Protein AF-0000000080961964 (afdb_homodimer)

Radius of gyration: 39.69 Å; Cα contacts (8 Å, |Δi|>4): 198; chains: 2; bounding box: 44×129×68 Å

Organism: NCBI:txid58324

Sequence (240 aa):
MAFNSPTKIPHAEGEQFVKMRNQFCLLAYSVLDEAVGRIVLHQELTELGVSVMRKVAALDAEKNFLRKELADTRSRLEKTETELEVSRAALDFAKDDILELEFGDGEDREGADMPPVEEDMAFNSPTKIPHAEGEQFVKMRNQFCLLAYSVLDEAVGRIVLHQELTELGVSVMRKVAALDAEKNFLRKELADTRSRLEKTETELEVSRAALDFAKDDILELEFGDGEDREGADMPPVEED

Secondary structure (DSSP, 8-state):
-----GGGSPP-SSHHHHHHHHHHHHHHHHHH-TTS-HHHHHHHHHHHHHHHHHHHHHHHHHHHHHHHHHHHHHHHHHHHHHHHHHHHHHHHHHHHHHHHHHHHHHHTTSSS--------/-----GGGSPP-SSHHHHHHHHHHHHHHHHHH-TTS-HHHHHHHHHHHHHHHHHHHHHHHHHHHHHHHHHHHHHHHHHHHHHHHHHHHHHHHHHHHHHHHHHHHTTTTTSS-PPP-----

Solvent-accessible surface area (backbone atoms only — not comparable to full-atom values): 13341 Å² total; per-residue (Å²): 127,85,73,65,53,50,80,66,38,54,87,42,88,53,71,70,43,42,51,51,46,49,50,47,36,53,48,37,54,47,49,68,35,85,86,51,53,45,66,57,52,26,42,54,49,36,52,48,40,30,53,48,40,52,49,53,41,52,52,51,51,50,35,52,51,42,52,51,50,36,53,53,48,51,52,51,34,54,52,48,52,50,51,32,53,53,36,49,53,53,32,54,53,40,52,53,50,46,53,52,62,67,56,61,72,61,65,73,68,70,71,70,72,74,73,82,79,79,79,131,128,85,75,65,53,51,81,66,39,54,89,41,87,55,71,70,44,43,52,51,46,49,50,47,35,53,49,37,54,46,47,68,37,84,87,51,54,47,68,58,53,27,41,53,49,35,52,47,40,30,53,49,40,53,50,52,42,50,51,51,51,51,36,52,49,42,53,50,53,34,52,52,48,51,51,50,34,54,52,46,51,50,51,32,52,53,35,49,53,52,32,54,53,41,52,53,51,44,54,51,62,67,57,60,70,63,63,72,71,67,69,75,66,78,77,81,80,78,82,126

Foldseek 3Di:
DPPPQLVPQDDDDDPVRNVLSVLSNVLVVLVPDPVRDPVNSVVSVVVSVVVVVVVVVVVVVVVVVVVVVVVVVVVVVVVVVVVVVVVVVVVVVVVVVVVCVVPVVPPVPPPPPDDPPPDD/DPPPQLVPQDDDDDPLRNVLSVLSNVLVVLVPDPVRDPVNSVVSVVVSVVSVVVVVVVVVVVVVVVVVVVVVVVVVVVVVVVVVVVVVVVVVVVVVVVVCVVPVVPPVVPPVPDPPDPDD

Structure (mmCIF, N/CA/C/O backbone):
data_AF-0000000080961964-model_v1
#
loop_
_entity.id
_entity.type
_entity.pdbx_description
1 polymer 'Uncharacterized protein'
#
loop_
_atom_site.group_PDB
_atom_site.id
_atom_site.type_symbol
_atom_site.label_atom_id
_atom_site.label_alt_id
_atom_site.label_comp_id
_atom_site.label_asym_id
_atom_site.label_entity_id
_atom_site.label_seq_id
_atom_site.pdbx_PDB_ins_code
_atom_site.Cartn_x
_atom_site.Cartn_y
_atom_site.Cartn_z
_atom_site.occupancy
_atom_site.B_iso_or_equiv
_atom_site.auth_seq_id
_atom_site.auth_comp_id
_atom_site.auth_asym_id
_atom_site.auth_atom_id
_atom_site.pdbx_PDB_model_num
ATOM 1 N N . MET A 1 1 ? -15.297 -28.656 -21.156 1 40.84 1 MET A N 1
ATOM 2 C CA . MET A 1 1 ? -15.062 -27.531 -20.25 1 40.84 1 MET A CA 1
ATOM 3 C C . MET A 1 1 ? -14.086 -26.531 -20.875 1 40.84 1 MET A C 1
ATOM 5 O O . MET A 1 1 ? -13.117 -26.922 -21.516 1 40.84 1 MET A O 1
ATOM 9 N N . ALA A 1 2 ? -14.336 -25.375 -21.172 1 47.69 2 ALA A N 1
ATOM 10 C CA . ALA A 1 2 ? -13.516 -24.453 -21.938 1 47.69 2 ALA A CA 1
ATOM 11 C C . ALA A 1 2 ? -12.125 -24.297 -21.312 1 47.69 2 ALA A C 1
ATOM 13 O O . ALA A 1 2 ? -11.992 -24.219 -20.094 1 47.69 2 ALA A O 1
ATOM 14 N N . PHE A 1 3 ? -11.078 -24.812 -21.875 1 60.94 3 PHE A N 1
ATOM 15 C CA . PHE A 1 3 ? -9.664 -24.734 -21.531 1 60.94 3 PHE A CA 1
ATOM 16 C C . PHE A 1 3 ? -9.289 -23.297 -21.141 1 60.94 3 PHE A C 1
ATOM 18 O O . PHE A 1 3 ? -9.57 -22.359 -21.875 1 60.94 3 PHE A O 1
ATOM 25 N N . ASN A 1 4 ? -9.18 -23.219 -19.812 1 68.81 4 ASN A N 1
ATOM 26 C CA . ASN A 1 4 ? -8.789 -21.875 -19.422 1 68.81 4 ASN A CA 1
ATOM 27 C C . ASN A 1 4 ? -7.441 -21.484 -20.031 1 68.81 4 ASN A C 1
ATOM 29 O O . ASN A 1 4 ? -6.43 -22.141 -19.766 1 68.81 4 ASN A O 1
ATOM 33 N N . SER A 1 5 ? -7.496 -20.688 -21.078 1 85.06 5 SER A N 1
ATOM 34 C CA . SER A 1 5 ? -6.297 -20.172 -21.734 1 85.06 5 SER A CA 1
ATOM 35 C C . SER A 1 5 ? -5.477 -19.297 -20.797 1 85.06 5 SER A C 1
ATOM 37 O O . SER A 1 5 ? -6.031 -18.484 -20.062 1 85.06 5 SER A O 1
ATOM 39 N N . PRO A 1 6 ? -4.145 -19.625 -20.734 1 89.38 6 PRO A N 1
ATOM 40 C CA . PRO A 1 6 ? -3.268 -18.781 -19.906 1 89.38 6 PRO A CA 1
ATOM 41 C C . PRO A 1 6 ? -3.402 -17.297 -20.234 1 89.38 6 PRO A C 1
ATOM 43 O O . PRO A 1 6 ? -3.027 -16.453 -19.422 1 89.38 6 PRO A O 1
ATOM 46 N N . THR A 1 7 ? -3.955 -17.031 -21.344 1 87.44 7 THR A N 1
ATOM 47 C CA . THR A 1 7 ? -4.137 -15.648 -21.734 1 87.44 7 THR A CA 1
ATOM 48 C C . THR A 1 7 ? -5.188 -14.969 -20.875 1 87.44 7 THR A C 1
ATOM 50 O O . THR A 1 7 ? -5.305 -13.742 -20.875 1 87.44 7 THR A O 1
ATOM 53 N N . LYS A 1 8 ? -5.91 -15.742 -20.125 1 90.44 8 LYS A N 1
ATOM 54 C CA . LYS A 1 8 ? -6.922 -15.203 -19.219 1 90.44 8 LYS A CA 1
ATOM 55 C C . LYS A 1 8 ? -6.273 -14.594 -17.969 1 90.44 8 LYS A C 1
ATOM 57 O O . LYS A 1 8 ? -6.93 -13.875 -17.219 1 90.44 8 LYS A O 1
ATOM 62 N N . ILE A 1 9 ? -5.035 -14.945 -17.75 1 95.25 9 ILE A N 1
ATOM 63 C CA . ILE A 1 9 ? -4.312 -14.359 -16.641 1 95.25 9 ILE A CA 1
ATOM 64 C C . ILE A 1 9 ? -4.105 -12.867 -16.875 1 95.25 9 ILE A C 1
ATOM 66 O O . ILE A 1 9 ? -3.451 -12.477 -17.844 1 95.25 9 ILE A O 1
ATOM 70 N N . PRO A 1 10 ? -4.633 -12.086 -16.062 1 94.31 10 PRO A N 1
ATOM 71 C CA . PRO A 1 10 ? -4.684 -10.648 -16.344 1 94.31 10 PRO A CA 1
ATOM 72 C C . PRO A 1 10 ? -3.309 -9.984 -16.281 1 94.31 10 PRO A C 1
ATOM 74 O O . PRO A 1 10 ? -2.422 -10.461 -15.562 1 94.31 10 PRO A O 1
ATOM 77 N N . HIS A 1 11 ? -3.242 -8.891 -16.969 1 91.88 11 HIS A N 1
ATOM 78 C CA . HIS A 1 11 ? -2.062 -8.039 -16.922 1 91.88 11 HIS A CA 1
ATOM 79 C C . HIS A 1 11 ? -2.105 -7.102 -15.727 1 91.88 11 HIS A C 1
ATOM 81 O O . HIS A 1 11 ? -3.186 -6.746 -15.25 1 91.88 11 HIS A O 1
ATOM 87 N N . ALA A 1 12 ? -0.939 -6.891 -15.234 1 88.75 12 ALA A N 1
ATOM 88 C CA . ALA A 1 12 ? -0.744 -5.863 -14.219 1 88.75 12 ALA A CA 1
ATOM 89 C C . ALA A 1 12 ? 0.429 -4.953 -14.57 1 88.75 12 ALA A C 1
ATOM 91 O O . ALA A 1 12 ? 1.382 -5.383 -15.227 1 88.75 12 ALA A O 1
ATOM 92 N N . GLU A 1 13 ? 0.245 -3.713 -14.156 1 87.94 13 GLU A N 1
ATOM 93 C CA . GLU A 1 13 ? 1.281 -2.734 -14.469 1 87.94 13 GLU A CA 1
ATOM 94 C C . GLU A 1 13 ? 2.518 -2.941 -13.602 1 87.94 13 GLU A C 1
ATOM 96 O O . GLU A 1 13 ? 2.406 -3.311 -12.43 1 87.94 13 GLU A O 1
ATOM 101 N N . GLY A 1 14 ? 3.713 -2.738 -14.227 1 90.31 14 GLY A N 1
ATOM 102 C CA . GLY A 1 14 ? 4.984 -2.896 -13.539 1 90.31 14 GLY A CA 1
ATOM 103 C C . GLY A 1 14 ? 5.785 -4.086 -14.031 1 90.31 14 GLY A C 1
ATOM 104 O O . GLY A 1 14 ? 5.238 -5.176 -14.219 1 90.31 14 GLY A O 1
ATOM 105 N N . GLU A 1 15 ? 6.965 -3.848 -14.188 1 91.31 15 GLU A N 1
ATOM 106 C CA . GLU A 1 15 ? 7.859 -4.852 -14.766 1 91.31 15 GLU A CA 1
ATOM 107 C C . GLU A 1 15 ? 7.828 -6.145 -13.953 1 91.31 15 GLU A C 1
ATOM 109 O O . GLU A 1 15 ? 7.809 -7.238 -14.516 1 91.31 15 GLU A O 1
ATOM 114 N N . GLN A 1 16 ? 7.801 -5.941 -12.703 1 90.38 16 GLN A N 1
ATOM 115 C CA . GLN A 1 16 ? 7.848 -7.113 -11.836 1 90.38 16 GLN A CA 1
ATOM 116 C C . GLN A 1 16 ? 6.574 -7.949 -11.969 1 90.38 16 GLN A C 1
ATOM 118 O O . GLN A 1 16 ? 6.621 -9.18 -11.898 1 90.38 16 GLN A O 1
ATOM 123 N N . PHE A 1 17 ? 5.512 -7.375 -12.188 1 95.19 17 PHE A N 1
ATOM 124 C CA . PHE A 1 17 ? 4.254 -8.102 -12.305 1 95.19 17 PHE A CA 1
ATOM 125 C C . PHE A 1 17 ? 4.113 -8.734 -13.68 1 95.19 17 PHE A C 1
ATOM 127 O O . PHE A 1 17 ? 3.557 -9.828 -13.812 1 95.19 17 PHE A O 1
ATOM 134 N N . VAL A 1 18 ? 4.676 -8 -14.633 1 95.94 18 VAL A N 1
ATOM 135 C CA . VAL A 1 18 ? 4.703 -8.57 -15.977 1 95.94 18 VAL A CA 1
ATOM 136 C C . VAL A 1 18 ? 5.52 -9.859 -15.977 1 95.94 18 VAL A C 1
ATOM 138 O O . VAL A 1 18 ? 5.098 -10.867 -16.547 1 95.94 18 VAL A O 1
ATOM 141 N N . LYS A 1 19 ? 6.621 -9.828 -15.312 1 96.38 19 LYS A N 1
ATOM 142 C CA . LYS A 1 19 ? 7.465 -11.016 -15.203 1 96.38 19 LYS A CA 1
ATOM 143 C C . LYS A 1 19 ? 6.73 -12.156 -14.516 1 96.38 19 LYS A C 1
ATOM 145 O O . LYS A 1 19 ? 6.805 -13.312 -14.953 1 96.38 19 LYS A O 1
ATOM 150 N N . MET A 1 20 ? 6.055 -11.867 -13.484 1 96.81 20 MET A N 1
ATOM 151 C CA . MET A 1 20 ? 5.285 -12.852 -12.742 1 96.81 20 MET A CA 1
ATOM 152 C C . MET A 1 20 ? 4.199 -13.477 -13.617 1 96.81 20 MET A C 1
ATOM 154 O O . MET A 1 20 ? 4.059 -14.703 -13.656 1 96.81 20 MET A O 1
ATOM 158 N N . ARG A 1 21 ? 3.479 -12.633 -14.273 1 97.44 21 ARG A N 1
ATOM 159 C CA . ARG A 1 21 ? 2.445 -13.125 -15.18 1 97.44 21 ARG A CA 1
ATOM 160 C C . ARG A 1 21 ? 3.039 -14.055 -16.234 1 97.44 21 ARG A C 1
ATOM 162 O O . ARG A 1 21 ? 2.492 -15.117 -16.516 1 97.44 21 ARG A O 1
ATOM 169 N N . ASN A 1 22 ? 4.133 -13.602 -16.828 1 97.06 22 ASN A N 1
ATOM 170 C CA . ASN A 1 22 ? 4.785 -14.391 -17.859 1 97.06 22 ASN A CA 1
ATOM 171 C C . ASN A 1 22 ? 5.215 -15.758 -17.328 1 97.06 22 ASN A C 1
ATOM 173 O O . ASN A 1 22 ? 5.102 -16.766 -18.031 1 97.06 22 ASN A O 1
ATOM 177 N N . GLN A 1 23 ? 5.66 -15.812 -16.156 1 97.38 23 GLN A N 1
ATOM 178 C CA . GLN A 1 23 ? 6.051 -17.078 -15.547 1 97.38 23 GLN A CA 1
ATOM 179 C C . GLN A 1 23 ? 4.852 -18.016 -15.383 1 97.38 23 GLN A C 1
ATOM 181 O O . GLN A 1 23 ? 4.945 -19.203 -15.664 1 97.38 23 GLN A O 1
ATOM 186 N N . PHE A 1 24 ? 3.697 -17.484 -14.953 1 98 24 PHE A N 1
ATOM 187 C CA . PHE A 1 24 ? 2.473 -18.266 -14.867 1 98 24 PHE A CA 1
ATOM 188 C C . PHE A 1 24 ? 2.096 -18.828 -16.234 1 98 24 PHE A C 1
ATOM 190 O O . PHE A 1 24 ? 1.77 -20.016 -16.359 1 98 24 PHE A O 1
ATOM 197 N N . CYS A 1 25 ? 2.172 -18.016 -17.25 1 97.19 25 CYS A N 1
ATOM 198 C CA . CYS A 1 25 ? 1.786 -18.422 -18.594 1 97.19 25 CYS A CA 1
ATOM 199 C C . CYS A 1 25 ? 2.715 -19.516 -19.109 1 97.19 25 CYS A C 1
ATOM 201 O O . CYS A 1 25 ? 2.256 -20.547 -19.609 1 97.19 25 CYS A O 1
ATOM 203 N N . LEU A 1 26 ? 3.998 -19.312 -18.953 1 97.06 26 LEU A N 1
ATOM 204 C CA . LEU A 1 26 ? 4.988 -20.281 -19.422 1 97.06 26 LEU A CA 1
ATOM 205 C C . LEU A 1 26 ? 4.805 -21.625 -18.719 1 97.06 26 LEU A C 1
ATOM 207 O O . LEU A 1 26 ? 4.848 -22.672 -19.359 1 97.06 26 LEU A O 1
ATOM 211 N N . LEU A 1 27 ? 4.59 -21.516 -17.469 1 97.81 27 LEU A N 1
ATOM 212 C CA . LEU A 1 27 ? 4.391 -22.734 -16.688 1 97.81 27 LEU A CA 1
ATOM 213 C C . LEU A 1 27 ? 3.111 -23.453 -17.125 1 97.81 27 LEU A C 1
ATOM 215 O O . LEU A 1 27 ? 3.088 -24.672 -17.234 1 97.81 27 LEU A O 1
ATOM 219 N N . ALA A 1 28 ? 2.041 -22.734 -17.328 1 96.62 28 ALA A N 1
ATOM 220 C CA . ALA A 1 28 ? 0.774 -23.297 -17.781 1 96.62 28 ALA A CA 1
ATOM 221 C C . ALA A 1 28 ? 0.946 -24.047 -19.109 1 96.62 28 ALA A C 1
ATOM 223 O O . ALA A 1 28 ? 0.394 -25.125 -19.281 1 96.62 28 ALA A O 1
ATOM 224 N N . TYR A 1 29 ? 1.736 -23.516 -19.938 1 95.69 29 TYR A N 1
ATOM 225 C CA . TYR A 1 29 ? 1.999 -24.188 -21.203 1 95.69 29 TYR A CA 1
ATOM 226 C C . TYR A 1 29 ? 2.867 -25.422 -21 1 95.69 29 TYR A C 1
ATOM 228 O O . TYR A 1 29 ? 2.609 -26.469 -21.594 1 95.69 29 TYR A O 1
ATOM 236 N N . SER A 1 30 ? 3.846 -25.312 -20.188 1 96.75 30 SER A N 1
ATOM 237 C CA . SER A 1 30 ? 4.766 -26.406 -19.922 1 96.75 30 SER A CA 1
ATOM 238 C C . SER A 1 30 ? 4.035 -27.609 -19.312 1 96.75 30 SER A C 1
ATOM 240 O O . SER A 1 30 ? 4.414 -28.75 -19.547 1 96.75 30 SER A O 1
ATOM 242 N N . VAL A 1 31 ? 2.992 -27.328 -18.562 1 97 31 VAL A N 1
ATOM 243 C CA . VAL A 1 31 ? 2.225 -28.375 -17.891 1 97 31 VAL A CA 1
ATOM 244 C C . VAL A 1 31 ? 1.573 -29.281 -18.922 1 97 31 VAL A C 1
ATOM 246 O O . VAL A 1 31 ? 1.433 -30.484 -18.703 1 97 31 VAL A O 1
ATOM 249 N N . LEU A 1 32 ? 1.238 -28.797 -20.094 1 95.25 32 LEU A N 1
ATOM 250 C CA . LEU A 1 32 ? 0.539 -29.562 -21.125 1 95.25 32 LEU A CA 1
ATOM 251 C C . LEU A 1 32 ? 1.525 -30.328 -21.984 1 95.25 32 LEU A C 1
ATOM 253 O O . LEU A 1 32 ? 1.124 -31.188 -22.781 1 95.25 32 LEU A O 1
ATOM 257 N N . ASP A 1 33 ? 2.799 -29.984 -21.891 1 95.19 33 ASP A N 1
ATOM 258 C CA . ASP A 1 33 ? 3.84 -30.625 -22.688 1 95.19 33 ASP A CA 1
ATOM 259 C C . ASP A 1 33 ? 4.32 -31.906 -22.016 1 95.19 33 ASP A C 1
ATOM 261 O O . ASP A 1 33 ? 5.016 -31.859 -20.984 1 95.19 33 ASP A O 1
ATOM 265 N N . GLU A 1 34 ? 4.086 -33.031 -22.609 1 93.88 34 GLU A N 1
ATOM 266 C CA . GLU A 1 34 ? 4.434 -34.312 -22.047 1 93.88 34 GLU A CA 1
ATOM 267 C C . GLU A 1 34 ? 5.949 -34.531 -22 1 93.88 34 GLU A C 1
ATOM 269 O O . GLU A 1 34 ? 6.445 -35.375 -21.25 1 93.88 34 GLU A O 1
ATOM 274 N N . ALA A 1 35 ? 6.641 -33.75 -22.719 1 96.5 35 ALA A N 1
ATOM 275 C CA . ALA A 1 35 ? 8.094 -33.844 -22.734 1 96.5 35 ALA A CA 1
ATOM 276 C C . ALA A 1 35 ? 8.703 -33.219 -21.484 1 96.5 35 ALA A C 1
ATOM 278 O O . ALA A 1 35 ? 9.867 -33.469 -21.156 1 96.5 35 ALA A O 1
ATOM 279 N N . VAL A 1 36 ? 7.938 -32.406 -20.828 1 96.94 36 VAL A N 1
ATOM 280 C CA . VAL A 1 36 ? 8.43 -31.766 -19.625 1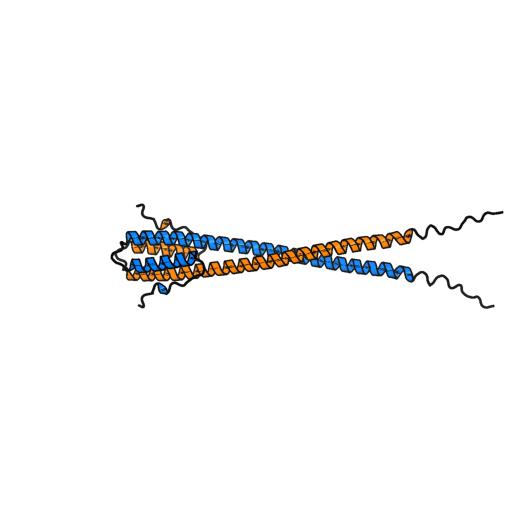 96.94 36 VAL A CA 1
ATOM 281 C C . VAL A 1 36 ? 8.125 -32.656 -18.406 1 96.94 36 VAL A C 1
ATOM 283 O O . VAL A 1 36 ? 6.965 -32.906 -18.109 1 96.94 36 VAL A O 1
ATOM 286 N N . GLY A 1 37 ? 9.148 -33.031 -17.734 1 96.12 37 GLY A N 1
ATOM 287 C CA . GLY A 1 37 ? 9 -33.875 -16.578 1 96.12 37 GLY A CA 1
ATOM 288 C C . GLY A 1 37 ? 8.273 -33.219 -15.422 1 96.12 37 GLY A C 1
ATOM 289 O O . GLY A 1 37 ? 8.414 -32.031 -15.203 1 96.12 37 GLY A O 1
ATOM 290 N N . ARG A 1 38 ? 7.566 -34 -14.711 1 95.69 38 ARG A N 1
ATOM 291 C CA . ARG A 1 38 ? 6.77 -33.5 -13.594 1 95.69 38 ARG A CA 1
ATOM 292 C C . ARG A 1 38 ? 7.656 -32.938 -12.5 1 95.69 38 ARG A C 1
ATOM 294 O O . ARG A 1 38 ? 7.273 -31.984 -11.82 1 95.69 38 ARG A O 1
ATOM 301 N N . ILE A 1 39 ? 8.828 -33.406 -12.367 1 95.38 39 ILE A N 1
ATOM 302 C CA . ILE A 1 39 ? 9.758 -32.906 -11.359 1 95.38 39 ILE A CA 1
ATOM 303 C C . ILE A 1 39 ? 10.188 -31.484 -11.703 1 95.38 39 ILE A C 1
ATOM 305 O O . ILE A 1 39 ? 10.328 -30.641 -10.812 1 95.38 39 ILE A O 1
ATOM 309 N N . VAL A 1 40 ? 10.391 -31.234 -12.945 1 95.94 40 VAL A N 1
ATOM 310 C CA . VAL A 1 40 ? 10.773 -29.906 -13.406 1 95.94 40 VAL A CA 1
ATOM 311 C C . VAL A 1 40 ? 9.625 -28.922 -13.164 1 95.94 40 VAL A C 1
ATOM 313 O O . VAL A 1 40 ? 9.844 -27.812 -12.664 1 95.94 40 VAL A O 1
ATOM 316 N N . LEU A 1 41 ? 8.406 -29.375 -13.469 1 97 41 LEU A N 1
ATOM 317 C CA . LEU A 1 41 ? 7.23 -28.547 -13.242 1 97 41 LEU A CA 1
ATOM 318 C C . LEU A 1 41 ? 7.074 -28.203 -11.766 1 97 41 LEU A C 1
ATOM 320 O O . LEU A 1 41 ? 6.762 -27.062 -11.414 1 97 41 LEU A O 1
ATOM 324 N N . HIS A 1 42 ? 7.289 -29.219 -10.984 1 97 42 HIS A N 1
ATOM 325 C CA . HIS A 1 42 ? 7.211 -29.031 -9.539 1 97 42 HIS A CA 1
ATOM 326 C C . HIS A 1 42 ? 8.195 -27.969 -9.062 1 97 42 HIS A C 1
ATOM 328 O O . HIS A 1 42 ? 7.836 -27.078 -8.289 1 97 42 HIS A O 1
ATOM 334 N N . GLN A 1 43 ? 9.375 -28.031 -9.5 1 96.31 43 GLN A N 1
ATOM 335 C CA . GLN A 1 43 ? 10.406 -27.078 -9.086 1 96.31 43 GLN A CA 1
ATOM 336 C C . GLN A 1 43 ? 10.07 -25.656 -9.531 1 96.31 43 GLN A C 1
ATOM 338 O O . GLN A 1 43 ? 10.156 -24.719 -8.742 1 96.31 43 GLN A O 1
ATOM 343 N N . GLU A 1 44 ? 9.648 -25.516 -10.75 1 96.62 44 GLU A N 1
ATOM 344 C CA . GLU A 1 44 ? 9.312 -24.203 -11.289 1 96.62 44 GLU A CA 1
ATOM 345 C C . GLU A 1 44 ? 8.117 -23.594 -10.555 1 96.62 44 GLU A C 1
ATOM 347 O O . GLU A 1 44 ? 8.102 -22.406 -10.258 1 96.62 44 GLU A O 1
ATOM 352 N N . LEU A 1 45 ? 7.156 -24.422 -10.305 1 97.75 45 LEU A N 1
ATOM 353 C CA . LEU A 1 45 ? 5.969 -23.969 -9.594 1 97.75 45 LEU A CA 1
ATOM 354 C C . LEU A 1 45 ? 6.324 -23.516 -8.18 1 97.75 45 LEU A C 1
ATOM 356 O O . LEU A 1 45 ? 5.836 -22.484 -7.707 1 97.75 45 LEU A O 1
ATOM 360 N N . THR A 1 46 ? 7.109 -24.328 -7.516 1 97.38 46 THR A N 1
ATOM 361 C CA . THR A 1 46 ? 7.516 -24 -6.156 1 97.38 46 THR A CA 1
ATOM 362 C C . THR A 1 46 ? 8.32 -22.703 -6.133 1 97.38 46 THR A C 1
ATOM 364 O O . THR A 1 46 ? 8.102 -21.844 -5.273 1 97.38 46 THR A O 1
ATOM 367 N N . GLU A 1 47 ? 9.203 -22.484 -7.07 1 96.56 47 GLU A N 1
ATOM 368 C CA . GLU A 1 47 ? 9.977 -21.25 -7.164 1 96.56 47 GLU A CA 1
ATOM 369 C C . GLU A 1 47 ? 9.07 -20.047 -7.426 1 96.56 47 GLU A C 1
ATOM 371 O O . GLU A 1 47 ? 9.258 -18.984 -6.844 1 96.56 47 GLU A O 1
ATOM 376 N N . LEU A 1 48 ? 8.133 -20.25 -8.289 1 97.44 48 LEU A N 1
ATOM 377 C CA . LEU A 1 48 ? 7.16 -19.188 -8.562 1 97.44 48 LEU A CA 1
ATOM 378 C C . LEU A 1 48 ? 6.359 -18.844 -7.312 1 97.44 48 LEU A C 1
ATOM 380 O O . LEU A 1 48 ? 6.156 -17.672 -7.004 1 97.44 48 LEU A O 1
ATOM 384 N N . GLY A 1 49 ? 5.902 -19.906 -6.637 1 97.62 49 GLY A N 1
ATOM 385 C CA . GLY A 1 49 ? 5.184 -19.688 -5.391 1 97.62 49 GLY A CA 1
ATOM 386 C C . GLY A 1 49 ? 5.977 -18.875 -4.379 1 97.62 49 GLY A C 1
ATOM 387 O O . GLY A 1 49 ? 5.438 -17.969 -3.748 1 97.62 49 GLY A O 1
ATOM 388 N N . VAL A 1 50 ? 7.254 -19.219 -4.242 1 97 50 VAL A N 1
ATOM 389 C CA . VAL A 1 50 ? 8.125 -18.484 -3.32 1 97 50 VAL A CA 1
ATOM 390 C C . VAL A 1 50 ? 8.211 -17.031 -3.736 1 97 50 VAL A C 1
ATOM 392 O O . VAL A 1 50 ? 8.039 -16.125 -2.908 1 97 50 VAL A O 1
ATOM 395 N N . SER A 1 51 ? 8.445 -16.781 -4.977 1 96.25 51 SER A N 1
ATOM 396 C CA . SER A 1 51 ? 8.586 -15.43 -5.496 1 96.25 51 SER A CA 1
ATOM 397 C C . SER A 1 51 ? 7.301 -14.625 -5.301 1 96.25 51 SER A C 1
ATOM 399 O O . SER A 1 51 ? 7.34 -13.477 -4.855 1 96.25 51 SER A O 1
ATOM 401 N N . VAL A 1 52 ? 6.215 -15.227 -5.602 1 97.56 52 VAL A N 1
ATOM 402 C CA . VAL A 1 52 ? 4.922 -14.562 -5.504 1 97.56 52 VAL A CA 1
ATOM 403 C C . VAL A 1 52 ? 4.633 -14.203 -4.051 1 97.56 52 VAL A C 1
ATOM 405 O O . VAL A 1 52 ? 4.285 -13.055 -3.744 1 97.56 52 VAL A O 1
ATOM 408 N N . MET A 1 53 ? 4.789 -15.141 -3.182 1 97.44 53 MET A N 1
ATOM 409 C CA . MET A 1 53 ? 4.445 -14.914 -1.781 1 97.44 53 MET A CA 1
ATOM 410 C C . MET A 1 53 ? 5.34 -13.852 -1.167 1 97.44 53 MET A C 1
ATOM 412 O O . MET A 1 53 ? 4.883 -13.039 -0.356 1 97.44 53 MET A O 1
ATOM 416 N N . ARG A 1 54 ? 6.57 -13.82 -1.523 1 96.06 54 ARG A N 1
ATOM 417 C CA . ARG A 1 54 ? 7.469 -12.773 -1.042 1 96.06 54 ARG A CA 1
ATOM 418 C C . ARG A 1 54 ? 7.023 -11.398 -1.535 1 96.06 54 ARG A C 1
ATOM 420 O O . ARG A 1 54 ? 7.035 -10.43 -0.776 1 96.06 54 ARG A O 1
ATOM 427 N N . LYS A 1 55 ? 6.645 -11.359 -2.73 1 95.88 55 LYS A N 1
ATOM 428 C CA . LYS A 1 55 ? 6.219 -10.086 -3.311 1 95.88 55 LYS A CA 1
ATOM 429 C C . LYS A 1 55 ? 4.93 -9.594 -2.662 1 95.88 55 LYS A C 1
ATOM 431 O O . LYS A 1 55 ? 4.805 -8.406 -2.342 1 95.88 55 LYS A O 1
ATOM 436 N N . VAL A 1 56 ? 4.027 -10.484 -2.514 1 95.69 56 VAL A N 1
ATOM 437 C CA . VAL A 1 56 ? 2.748 -10.117 -1.91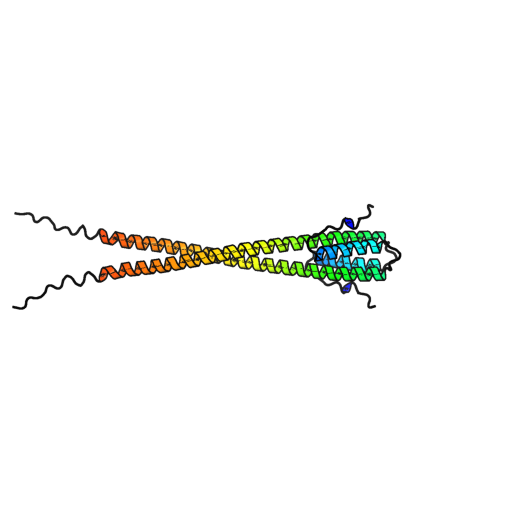6 1 95.69 56 VAL A CA 1
ATOM 438 C C . VAL A 1 56 ? 2.963 -9.648 -0.478 1 95.69 56 VAL A C 1
ATOM 440 O O . VAL A 1 56 ? 2.367 -8.664 -0.042 1 95.69 56 VAL A O 1
ATOM 443 N N . ALA A 1 57 ? 3.775 -10.32 0.203 1 95.44 57 ALA A N 1
ATOM 444 C CA . ALA A 1 57 ? 4.094 -9.922 1.571 1 95.44 57 ALA A CA 1
ATOM 445 C C . ALA A 1 57 ? 4.715 -8.531 1.605 1 95.44 57 ALA A C 1
ATOM 447 O O . ALA A 1 57 ? 4.375 -7.711 2.465 1 95.44 57 ALA A O 1
ATOM 448 N N . ALA A 1 58 ? 5.605 -8.297 0.721 1 95.56 58 ALA A N 1
ATOM 449 C CA . ALA A 1 58 ? 6.266 -6.996 0.648 1 95.56 58 ALA A CA 1
ATOM 450 C C . ALA A 1 58 ? 5.262 -5.891 0.331 1 95.56 58 ALA A C 1
ATOM 452 O O . ALA A 1 58 ? 5.285 -4.824 0.953 1 95.56 58 ALA A O 1
ATOM 453 N N . LEU A 1 59 ? 4.426 -6.125 -0.604 1 95.56 59 LEU A N 1
ATOM 454 C CA . LEU A 1 59 ? 3.408 -5.148 -0.974 1 95.56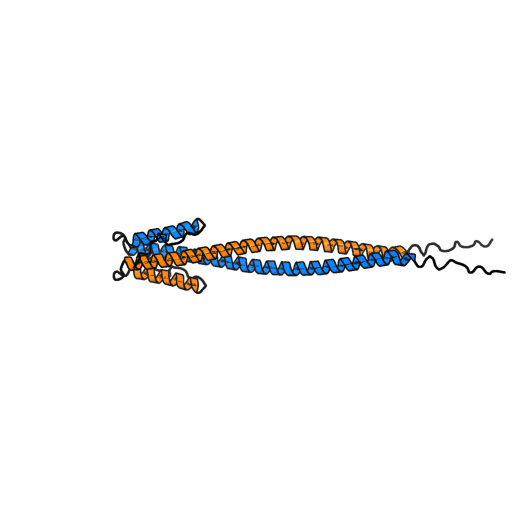 59 LEU A CA 1
ATOM 455 C C . LEU A 1 59 ? 2.48 -4.859 0.203 1 95.56 59 LEU A C 1
ATOM 457 O O . LEU A 1 59 ? 2.145 -3.701 0.463 1 95.56 59 LEU A O 1
ATOM 461 N N . ASP A 1 60 ? 2.104 -5.879 0.848 1 95.69 60 ASP A N 1
ATOM 462 C CA . ASP A 1 60 ? 1.207 -5.723 1.988 1 95.69 60 ASP A CA 1
ATOM 463 C C . ASP A 1 60 ? 1.879 -4.941 3.113 1 95.69 60 ASP A C 1
ATOM 465 O O . ASP A 1 60 ? 1.253 -4.086 3.744 1 95.69 60 ASP A O 1
ATOM 469 N N . ALA A 1 61 ? 3.098 -5.223 3.404 1 96.25 61 ALA A N 1
ATOM 470 C CA . ALA A 1 61 ? 3.859 -4.5 4.422 1 96.25 61 ALA A CA 1
ATOM 471 C C . ALA A 1 61 ? 3.961 -3.018 4.074 1 96.25 61 ALA A C 1
ATOM 473 O O . ALA A 1 61 ? 3.781 -2.158 4.941 1 96.25 61 ALA A O 1
ATOM 474 N N . GLU A 1 62 ? 4.25 -2.736 2.857 1 97.38 62 GLU A N 1
ATOM 475 C CA . GLU A 1 62 ? 4.34 -1.348 2.416 1 97.38 62 GLU A CA 1
ATOM 476 C C . GLU A 1 62 ? 3 -0.634 2.564 1 97.38 62 GLU A C 1
ATOM 478 O O . GLU A 1 62 ? 2.947 0.508 3.025 1 97.38 62 GLU A O 1
ATOM 483 N N . LYS A 1 63 ? 2.037 -1.3 2.119 1 97.44 63 LYS A N 1
ATOM 484 C CA . LYS A 1 63 ? 0.688 -0.758 2.26 1 97.44 63 LYS A CA 1
ATOM 485 C C . LYS A 1 63 ? 0.378 -0.427 3.717 1 97.44 63 LYS A C 1
ATOM 487 O O . LYS A 1 63 ? -0.117 0.661 4.02 1 97.44 63 LYS A O 1
ATOM 492 N N . ASN A 1 64 ? 0.684 -1.312 4.562 1 96.94 64 ASN A N 1
ATOM 493 C CA . ASN A 1 64 ? 0.424 -1.104 5.984 1 96.94 64 ASN A CA 1
ATOM 494 C C . ASN A 1 64 ? 1.267 0.038 6.547 1 96.94 64 ASN A C 1
ATOM 496 O O . ASN A 1 64 ? 0.784 0.831 7.355 1 96.94 64 ASN A O 1
ATOM 500 N N . PHE A 1 65 ? 2.412 0.137 6.148 1 98.56 65 PHE A N 1
ATOM 501 C CA . PHE A 1 65 ? 3.277 1.241 6.547 1 98.56 65 PHE A CA 1
ATOM 502 C C . PHE A 1 65 ? 2.684 2.576 6.113 1 98.56 65 PHE A C 1
ATOM 504 O O . PHE A 1 65 ? 2.6 3.514 6.914 1 98.56 65 PHE A O 1
ATOM 511 N N . LEU A 1 66 ? 2.281 2.656 4.895 1 98.75 66 LEU A N 1
ATOM 512 C CA . LEU A 1 66 ? 1.704 3.881 4.348 1 98.75 66 LEU A CA 1
ATOM 513 C C . LEU A 1 66 ? 0.42 4.25 5.082 1 98.75 66 LEU A C 1
ATOM 515 O O . LEU A 1 66 ? 0.161 5.43 5.332 1 98.75 66 LEU A O 1
ATOM 519 N N . ARG A 1 67 ? -0.348 3.266 5.359 1 98.56 67 ARG A N 1
ATOM 520 C CA . ARG A 1 67 ? -1.578 3.498 6.109 1 98.56 67 ARG A CA 1
ATOM 521 C C . ARG A 1 67 ? -1.28 4.129 7.465 1 98.56 67 ARG A C 1
ATOM 523 O O . ARG A 1 67 ? -1.96 5.07 7.883 1 98.56 67 ARG A O 1
ATOM 530 N N . LYS A 1 68 ? -0.326 3.641 8.094 1 98.75 68 LYS A N 1
ATOM 531 C CA . LYS A 1 68 ? 0.063 4.172 9.398 1 98.75 68 LYS A CA 1
ATOM 532 C C . LYS A 1 68 ? 0.603 5.594 9.266 1 98.75 68 LYS A C 1
ATOM 534 O O . LYS A 1 68 ? 0.229 6.477 10.047 1 98.75 68 LYS A O 1
ATOM 539 N N . GLU A 1 69 ? 1.454 5.789 8.352 1 98.81 69 GLU A N 1
ATOM 540 C CA . GLU A 1 69 ? 2.012 7.117 8.117 1 98.81 69 GLU A CA 1
ATOM 541 C C . GLU A 1 69 ? 0.915 8.133 7.797 1 98.81 69 GLU A C 1
ATOM 543 O O . GLU A 1 69 ? 0.95 9.266 8.281 1 98.81 69 GLU A O 1
ATOM 548 N N . LEU A 1 70 ? 0.033 7.715 7.02 1 98.81 70 LEU A N 1
ATOM 549 C CA . LEU A 1 70 ? -1.076 8.594 6.656 1 98.81 70 LEU A CA 1
ATOM 550 C C . LEU A 1 70 ? -1.899 8.961 7.883 1 98.81 70 LEU A C 1
ATOM 552 O O . LEU A 1 70 ? -2.256 10.133 8.07 1 98.81 70 LEU A O 1
ATOM 556 N N . ALA A 1 71 ? -2.189 8.039 8.672 1 98.81 71 ALA A N 1
ATOM 557 C CA . ALA A 1 71 ? -2.949 8.281 9.891 1 98.81 71 ALA A CA 1
ATOM 558 C C . ALA A 1 71 ? -2.217 9.258 10.805 1 98.81 71 ALA A C 1
ATOM 560 O O . ALA A 1 71 ? -2.822 10.188 11.344 1 98.81 71 ALA A O 1
ATOM 561 N N . ASP A 1 72 ? -0.957 9.109 10.984 1 98.81 72 ASP A N 1
ATOM 562 C CA . ASP A 1 72 ? -0.135 9.977 11.82 1 98.81 72 ASP A CA 1
ATOM 563 C C . ASP A 1 72 ? -0.107 11.398 11.266 1 98.81 72 ASP A C 1
ATOM 565 O O . ASP A 1 72 ? -0.22 12.367 12.023 1 98.81 72 ASP A O 1
ATOM 569 N N . THR A 1 73 ? 0.029 11.453 10 1 98.94 73 THR A N 1
ATOM 570 C CA . THR A 1 73 ? 0.084 12.766 9.359 1 98.94 73 THR A CA 1
ATOM 571 C C . THR A 1 73 ? -1.259 13.477 9.477 1 98.94 73 THR A C 1
ATOM 573 O O . THR A 1 73 ? -1.304 14.695 9.695 1 98.94 73 THR A O 1
ATOM 576 N N . ARG A 1 74 ? -2.275 12.766 9.32 1 98.88 74 ARG A N 1
ATOM 577 C CA . ARG A 1 74 ? -3.607 13.336 9.484 1 98.88 74 ARG A CA 1
ATOM 578 C C . ARG A 1 74 ? -3.82 13.844 10.906 1 98.88 74 ARG A C 1
ATOM 580 O O . ARG A 1 74 ? -4.41 14.914 11.109 1 98.88 74 ARG A O 1
ATOM 587 N N . SER A 1 75 ? -3.334 13.156 11.852 1 98.88 75 SER A N 1
ATOM 588 C CA . SER A 1 75 ? -3.436 13.57 13.242 1 98.88 75 SER A CA 1
ATOM 589 C C . SER A 1 75 ? -2.66 14.859 13.5 1 98.88 75 SER A C 1
ATOM 591 O O . SER A 1 75 ? -3.164 15.773 14.148 1 98.88 75 SER A O 1
ATOM 593 N N . ARG A 1 76 ? -1.553 14.93 12.992 1 98.88 76 ARG A N 1
ATOM 594 C CA . ARG A 1 76 ? -0.741 16.125 13.117 1 98.88 76 ARG A CA 1
ATOM 595 C C . ARG A 1 76 ? -1.409 17.312 12.43 1 98.88 76 ARG A C 1
ATOM 597 O O . ARG A 1 76 ? -1.397 18.438 12.953 1 98.88 76 ARG A O 1
ATOM 604 N N . LEU A 1 77 ? -1.927 17.047 11.344 1 98.88 77 LEU A N 1
ATOM 605 C CA . LEU A 1 77 ? -2.623 18.109 10.617 1 98.88 77 LEU A CA 1
ATOM 606 C C . LEU A 1 77 ? -3.797 18.641 11.43 1 98.88 77 LEU A C 1
ATOM 608 O O . LEU A 1 77 ? -3.984 19.859 11.523 1 98.88 77 LEU A O 1
ATOM 612 N N . GLU A 1 78 ? -4.531 17.766 11.93 1 98.81 78 GLU A N 1
ATOM 613 C CA . GLU A 1 78 ? -5.676 18.156 12.742 1 98.81 78 GLU A CA 1
ATOM 614 C C . GLU A 1 78 ? -5.238 19 13.938 1 98.81 78 GLU A C 1
ATOM 616 O O . GLU A 1 78 ? -5.852 20.031 14.234 1 98.81 78 GLU A O 1
ATOM 621 N N . LYS A 1 79 ? -4.219 18.656 14.586 1 98.81 79 LYS A N 1
ATOM 622 C CA . LYS A 1 79 ? -3.689 19.406 15.719 1 98.81 79 LYS A CA 1
ATOM 623 C C . LYS A 1 79 ? -3.215 20.797 15.281 1 98.81 79 LYS A C 1
ATOM 625 O O . LYS A 1 79 ? -3.5 21.781 15.945 1 98.81 79 LYS A O 1
ATOM 630 N N . THR A 1 80 ? -2.547 20.797 14.203 1 98.88 80 THR A N 1
ATOM 631 C CA . THR A 1 80 ? -2.018 22.062 13.695 1 98.88 80 THR A CA 1
ATOM 632 C C . THR A 1 80 ? -3.15 23 13.297 1 98.88 80 THR A C 1
ATOM 634 O O . THR A 1 80 ? -3.062 24.203 13.5 1 98.88 80 THR A O 1
ATOM 637 N N . GLU A 1 81 ? -4.117 22.422 12.703 1 98.88 81 GLU A N 1
ATOM 638 C CA . GLU A 1 81 ? -5.281 23.219 12.328 1 98.88 81 GLU A CA 1
ATOM 639 C C . GLU A 1 81 ? -5.957 23.812 13.562 1 98.88 81 GLU A C 1
ATOM 641 O O . GLU A 1 81 ? -6.387 24.969 13.539 1 98.88 81 GLU A O 1
ATOM 646 N N . THR A 1 82 ? -6.02 23.078 14.602 1 98.81 82 THR A N 1
ATOM 647 C CA . THR A 1 82 ? -6.598 23.562 15.844 1 98.81 82 THR A CA 1
ATOM 648 C C . THR A 1 82 ? -5.746 24.688 16.438 1 98.81 82 THR A C 1
ATOM 650 O O . THR A 1 82 ? -6.277 25.719 16.859 1 98.81 82 THR A O 1
ATOM 653 N N . GLU A 1 83 ? -4.488 24.5 16.453 1 98.81 83 GLU A N 1
ATOM 654 C CA . GLU A 1 83 ? -3.58 25.531 16.938 1 98.81 83 GLU A CA 1
ATOM 655 C C . GLU A 1 83 ? -3.693 26.812 16.109 1 98.81 83 GLU A C 1
ATOM 657 O O . GLU A 1 83 ? -3.637 27.922 16.656 1 98.81 83 GLU A O 1
ATOM 662 N N . LEU A 1 84 ? -3.836 26.625 14.898 1 98.69 84 LEU A N 1
ATOM 663 C CA . LEU A 1 84 ? -3.98 27.781 14.008 1 98.69 84 LEU A CA 1
ATOM 664 C C . LEU A 1 84 ? -5.262 28.547 14.32 1 98.69 84 LEU A C 1
ATOM 666 O O . LEU A 1 84 ? -5.254 29.781 14.367 1 98.69 84 LEU A O 1
ATOM 670 N N . GLU A 1 85 ? -6.297 27.812 14.484 1 98.44 85 GLU A N 1
ATOM 671 C CA . GLU A 1 85 ? -7.566 28.438 14.828 1 98.44 85 GLU A CA 1
ATOM 672 C C . GLU A 1 85 ? -7.461 29.219 16.141 1 98.44 85 GLU A C 1
ATOM 674 O O . GLU A 1 85 ? -7.922 30.359 16.234 1 98.44 85 GLU A O 1
ATOM 679 N N . VAL A 1 86 ? -6.84 28.672 17.109 1 98.44 86 VAL A N 1
ATOM 680 C CA . VAL A 1 86 ? -6.648 29.312 18.406 1 98.44 86 VAL A CA 1
ATOM 681 C C . VAL A 1 86 ? -5.793 30.562 18.234 1 98.44 86 VAL A C 1
ATOM 683 O O . VAL A 1 86 ? -6.117 31.625 18.781 1 98.44 86 VAL A O 1
ATOM 686 N N . SER A 1 87 ? -4.766 30.5 17.438 1 98.25 87 SER A N 1
ATOM 687 C CA . SER A 1 87 ? -3.873 31.641 17.203 1 98.25 87 SER A CA 1
ATOM 688 C C . SER A 1 87 ? -4.594 32.781 16.484 1 98.25 87 SER A C 1
ATOM 690 O O . SER A 1 87 ? -4.426 33.938 16.828 1 98.25 87 SER A O 1
ATOM 692 N N . ARG A 1 88 ? -5.379 32.438 15.578 1 97.88 88 ARG A N 1
ATOM 693 C CA . ARG A 1 88 ? -6.129 33.438 14.836 1 97.88 88 ARG A CA 1
ATOM 694 C C . ARG A 1 88 ? -7.141 34.125 15.734 1 97.88 88 ARG A C 1
ATOM 696 O O . ARG A 1 88 ? -7.309 35.344 15.656 1 97.88 88 ARG A O 1
ATOM 703 N N . ALA A 1 89 ? -7.766 33.438 16.609 1 97.62 89 ALA A N 1
ATOM 704 C CA . ALA A 1 89 ? -8.719 34 17.547 1 97.62 89 ALA A CA 1
ATOM 705 C C . ALA A 1 89 ? -8.016 34.938 18.516 1 97.62 89 ALA A C 1
ATOM 707 O O . ALA A 1 89 ? -8.516 36.031 18.812 1 97.62 89 ALA A O 1
ATOM 708 N N . ALA A 1 90 ? -6.879 34.531 19 1 97.62 90 ALA A N 1
ATOM 709 C CA . ALA A 1 90 ? -6.086 35.375 19.891 1 97.62 90 ALA A CA 1
ATOM 710 C C . ALA A 1 90 ? -5.641 36.656 19.203 1 97.62 90 ALA A C 1
ATOM 712 O O . ALA A 1 90 ? -5.648 37.719 19.812 1 97.62 90 ALA A O 1
ATOM 713 N N . LEU A 1 91 ? -5.316 36.5 17.984 1 97 91 LEU A N 1
ATOM 714 C CA . LEU A 1 91 ? -4.891 37.656 17.219 1 97 91 LEU A CA 1
ATOM 715 C C . LEU A 1 91 ? -6.047 38.656 17.016 1 97 91 LEU A C 1
ATOM 717 O O . LEU A 1 91 ? -5.867 39.844 17.156 1 97 91 LEU A O 1
ATOM 721 N N . ASP A 1 92 ? -7.199 38.219 16.734 1 95.38 92 ASP A N 1
ATOM 722 C CA . ASP A 1 92 ? -8.383 39.062 16.578 1 95.38 92 ASP A CA 1
ATOM 723 C C . ASP A 1 92 ? -8.711 39.781 17.875 1 95.38 92 ASP A C 1
ATOM 725 O O . ASP A 1 92 ? -9.016 41 17.859 1 95.38 92 ASP A O 1
ATOM 729 N N . PHE A 1 93 ? -8.539 39.125 18.984 1 96.06 93 PHE A N 1
ATOM 730 C CA . PHE A 1 93 ? -8.781 39.75 20.281 1 96.06 93 PHE A CA 1
ATOM 731 C C . PHE A 1 93 ? -7.766 40.844 20.547 1 96.06 93 PHE A C 1
ATOM 733 O O . PHE A 1 93 ? -8.133 41.938 21.031 1 96.06 93 PHE A O 1
ATOM 740 N N . ALA A 1 94 ? -6.547 40.594 20.172 1 93.75 94 ALA A N 1
ATOM 741 C CA . ALA A 1 94 ? -5.484 41.562 20.375 1 93.75 94 ALA A CA 1
ATOM 742 C C . ALA A 1 94 ? -5.703 42.812 19.5 1 93.75 94 ALA A C 1
ATOM 744 O O . ALA A 1 94 ? -5.461 43.938 19.938 1 93.75 94 ALA A O 1
ATOM 745 N N . LYS A 1 95 ? -6.207 42.594 18.375 1 92.5 95 LYS A N 1
ATOM 746 C CA . LYS A 1 95 ? -6.477 43.719 17.484 1 92.5 95 LYS A CA 1
ATOM 747 C C . LYS A 1 95 ? -7.617 44.594 18.016 1 92.5 95 LYS A C 1
ATOM 749 O O . LYS A 1 95 ? -7.566 45.812 17.922 1 92.5 95 LYS A O 1
ATOM 754 N N . ASP A 1 96 ? -8.594 43.969 18.625 1 90.62 96 ASP A N 1
ATOM 755 C CA . ASP A 1 96 ? -9.711 44.688 19.219 1 90.62 96 ASP A CA 1
ATOM 756 C C . ASP A 1 96 ? -9.25 45.531 20.422 1 90.62 96 ASP A C 1
ATOM 758 O O . ASP A 1 96 ? -9.672 46.688 20.594 1 90.62 96 ASP A O 1
ATOM 762 N N . ASP A 1 97 ? -8.258 45.062 21.141 1 88.12 97 ASP A N 1
ATOM 763 C CA . ASP A 1 97 ? -7.703 45.781 22.297 1 88.12 97 ASP A CA 1
ATOM 764 C C . ASP A 1 97 ? -6.914 47 21.859 1 88.12 97 ASP A C 1
ATOM 766 O O . ASP A 1 97 ? -7.012 48.062 22.484 1 88.12 97 ASP A O 1
ATOM 770 N N . ILE A 1 98 ? -6.258 46.75 20.797 1 86.75 98 ILE A N 1
ATOM 771 C CA . ILE A 1 98 ? -5.445 47.875 20.297 1 86.75 98 ILE A CA 1
ATOM 772 C C . ILE A 1 98 ? -6.355 49 19.812 1 86.75 98 ILE A C 1
ATOM 774 O O . ILE A 1 98 ? -6.105 50.156 20.094 1 86.75 98 ILE A O 1
ATOM 778 N N . LEU A 1 99 ? -7.438 48.625 19.219 1 87.31 99 LEU A N 1
ATOM 779 C CA . LEU A 1 99 ? -8.383 49.625 18.719 1 87.31 99 LEU A CA 1
ATOM 780 C C . LEU A 1 99 ? -9.07 50.344 19.875 1 87.31 99 LEU A C 1
ATOM 782 O O . LEU A 1 99 ? -9.242 51.562 19.828 1 87.31 99 LEU A O 1
ATOM 786 N N . GLU A 1 100 ? -9.336 49.719 20.984 1 87.31 100 GLU A N 1
ATOM 787 C CA . GLU A 1 100 ? -9.977 50.312 22.172 1 87.31 100 GLU A CA 1
ATOM 788 C C . GLU A 1 100 ? -9.031 51.25 22.891 1 87.31 100 GLU A C 1
ATOM 790 O O . GLU A 1 100 ? -9.438 52.344 23.344 1 87.31 100 GLU A O 1
ATOM 795 N N . LEU A 1 101 ? -7.797 51.031 22.875 1 84.5 101 LEU A N 1
ATOM 796 C CA . LEU A 1 101 ? -6.797 51.844 23.547 1 84.5 101 LEU A CA 1
ATOM 797 C C . LEU A 1 101 ? -6.5 53.094 22.75 1 84.5 101 LEU A C 1
ATOM 799 O O . LEU A 1 101 ? -6.266 54.188 23.312 1 84.5 101 LEU A O 1
ATOM 803 N N . GLU A 1 102 ? -6.66 53.062 21.547 1 82.94 102 GLU A N 1
ATOM 804 C CA . GLU A 1 102 ? -6.391 54.219 20.672 1 82.94 102 GLU A CA 1
ATOM 805 C C . GLU A 1 102 ? -7.566 55.188 20.672 1 82.94 102 GLU A C 1
ATOM 807 O O . GLU A 1 102 ? -7.371 56.406 20.641 1 82.94 102 GLU A O 1
ATOM 812 N N . PHE A 1 103 ? -8.789 54.875 20.859 1 80.62 103 PHE A N 1
ATOM 813 C CA . PHE A 1 103 ? -9.961 55.719 20.797 1 80.62 103 PHE A CA 1
ATOM 814 C C . PHE A 1 103 ? -10.422 56.125 22.188 1 80.62 103 PHE A C 1
ATOM 816 O O . PHE A 1 103 ? -11.078 57.156 22.359 1 80.62 103 PHE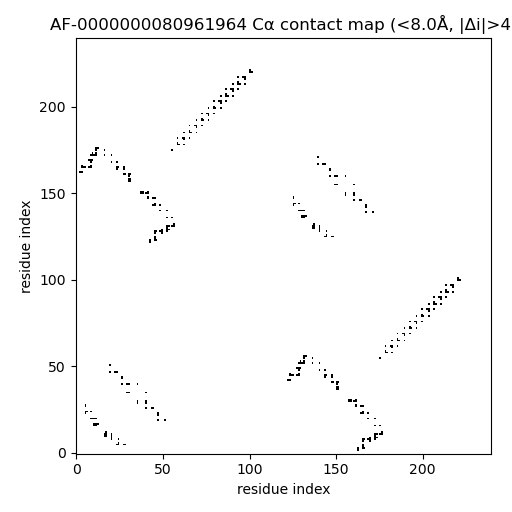 A O 1
ATOM 823 N N . GLY A 1 104 ? -10.305 55.531 23.188 1 71.44 104 GLY A N 1
ATOM 824 C CA . GLY A 1 104 ? -10.695 55.875 24.531 1 71.44 104 GLY A CA 1
ATOM 825 C C . GLY A 1 104 ? -9.883 57.031 25.109 1 71.44 104 GLY A C 1
ATOM 826 O O . GLY A 1 104 ? -10.383 57.781 25.938 1 71.44 104 GLY A O 1
ATOM 827 N N . ASP A 1 105 ? -8.695 57.406 24.828 1 60.94 105 ASP A N 1
ATOM 828 C CA . ASP A 1 105 ? -7.945 58.594 25.266 1 60.94 105 ASP A CA 1
ATOM 829 C C . ASP A 1 105 ? -8.453 59.875 24.594 1 60.94 105 ASP A C 1
ATOM 831 O O . ASP A 1 105 ? -8.117 60.969 25 1 60.94 105 ASP A O 1
ATOM 835 N N . GLY A 1 106 ? -9.234 59.906 23.641 1 55.34 106 GLY A N 1
ATOM 836 C CA . GLY A 1 106 ? -9.734 61.125 23 1 55.34 106 GLY A CA 1
ATOM 837 C C . GLY A 1 106 ? -10.992 61.688 23.656 1 55.34 106 GLY A C 1
ATOM 838 O O . GLY A 1 106 ? -11.328 62.844 23.484 1 55.34 106 GLY A O 1
ATOM 839 N N . GLU A 1 107 ? -11.836 61 24.203 1 55.31 107 GLU A N 1
ATOM 840 C CA . GLU A 1 107 ? -13.062 61.562 24.75 1 55.31 107 GLU A CA 1
ATOM 841 C C . GLU A 1 107 ? -12.82 62.219 26.094 1 55.31 107 GLU A C 1
ATOM 843 O O . GLU A 1 107 ? -13.609 63.062 26.531 1 55.31 107 GLU A O 1
ATOM 848 N N . ASP A 1 108 ? -11.906 61.969 26.891 1 53.66 108 ASP A N 1
ATOM 849 C CA . ASP A 1 108 ? -11.891 62.656 28.172 1 53.66 108 ASP A CA 1
ATOM 850 C C . ASP A 1 108 ? -11.219 64.062 28.062 1 53.66 108 ASP A C 1
ATOM 852 O O . ASP A 1 108 ? -11.227 64.812 29.016 1 53.66 108 ASP A O 1
ATOM 856 N N . ARG A 1 109 ? -10.711 64.562 27.016 1 51.47 109 ARG A N 1
ATOM 857 C CA . ARG A 1 109 ? -10.133 65.938 26.969 1 51.47 109 ARG A CA 1
ATOM 858 C C . ARG A 1 109 ? -11.18 66.938 26.578 1 51.47 109 ARG A C 1
ATOM 860 O O . ARG A 1 109 ? -10.977 68.188 26.781 1 51.47 109 ARG A O 1
ATOM 867 N N . GLU A 1 110 ? -12.289 66.688 26.109 1 49.59 110 GLU A N 1
ATOM 868 C CA . GLU A 1 110 ? -13.148 67.75 25.641 1 49.59 110 GLU A CA 1
ATOM 869 C C . GLU A 1 110 ? -14.125 68.188 26.734 1 49.59 110 GLU A C 1
ATOM 871 O O . GLU A 1 110 ? -14.836 69.188 26.578 1 49.59 110 GLU A O 1
ATOM 876 N N . GLY A 1 111 ? -14.344 67.5 27.797 1 49.75 111 GLY A N 1
ATOM 877 C CA . GLY A 1 111 ? -15.375 67.938 28.734 1 49.75 111 GLY A CA 1
ATOM 878 C C . GLY A 1 111 ? -14.875 68.875 29.781 1 49.75 111 GLY A C 1
ATOM 879 O O . GLY A 1 111 ? -15.648 69.375 30.625 1 49.75 111 GLY A O 1
ATOM 880 N N . ALA A 1 112 ? -13.602 69.062 29.969 1 50.81 112 ALA A N 1
ATOM 881 C CA . ALA A 1 112 ? -13.234 69.812 31.172 1 50.81 112 ALA A CA 1
ATOM 882 C C . ALA A 1 112 ? -13.25 71.312 30.922 1 50.81 112 ALA A C 1
ATOM 884 O O . ALA A 1 112 ? -13.258 72.062 31.859 1 50.81 112 ALA A O 1
ATOM 885 N N . ASP A 1 113 ? -13.055 71.812 29.75 1 45.31 113 ASP A N 1
ATOM 886 C CA . ASP A 1 113 ? -12.656 73.188 29.828 1 45.31 113 ASP A CA 1
ATOM 887 C C . ASP A 1 113 ? -13.852 74.125 29.594 1 45.31 113 ASP A C 1
ATOM 889 O O . ASP A 1 113 ? -13.68 75.312 29.234 1 45.31 113 ASP A O 1
ATOM 893 N N . MET A 1 114 ? -15.086 73.688 29.5 1 50.28 114 MET A N 1
ATOM 894 C CA . MET A 1 114 ? -15.922 74.875 29.266 1 50.28 114 MET A CA 1
ATOM 895 C C . MET A 1 114 ? -16.312 75.5 30.594 1 50.28 114 MET A C 1
ATOM 897 O O . MET A 1 114 ? -16.969 74.938 31.422 1 50.28 114 MET A O 1
ATOM 901 N N . PRO A 1 115 ? -15.617 76.625 31.094 1 55.84 115 PRO A N 1
ATOM 902 C CA . PRO A 1 115 ? -16.031 77.375 32.25 1 55.84 115 PRO A CA 1
ATOM 903 C C . PRO A 1 115 ? -17.422 78 32.094 1 55.84 115 PRO A C 1
ATOM 905 O O . PRO A 1 115 ? -17.859 78.25 30.969 1 55.84 115 PRO A O 1
ATOM 908 N N . PRO A 1 116 ? -18.375 77.75 32.969 1 54.94 116 PRO A N 1
ATOM 909 C CA . PRO A 1 116 ? -19.688 78.375 32.938 1 54.94 116 PRO A CA 1
ATOM 910 C C . PRO A 1 116 ? -19.625 79.875 32.875 1 54.94 116 PRO A C 1
ATOM 912 O O . PRO A 1 116 ? -18.812 80.5 33.562 1 54.94 116 PRO A O 1
ATOM 915 N N . VAL A 1 117 ? -19.891 80.562 31.797 1 51.16 117 VAL A N 1
ATOM 916 C CA . VAL A 1 117 ? -20.047 82 31.625 1 51.16 117 VAL A CA 1
ATOM 917 C C . VAL A 1 117 ? -21.141 82.5 32.562 1 51.16 117 VAL A C 1
ATOM 919 O O . VAL A 1 117 ? -22.281 82.062 32.531 1 51.16 117 VAL A O 1
ATOM 922 N N . GLU A 1 118 ? -20.812 83 33.75 1 48.34 118 GLU A N 1
ATOM 923 C CA . GLU A 1 118 ? -21.688 83.812 34.625 1 48.34 118 GLU A CA 1
ATOM 924 C C . GLU A 1 118 ? -22.234 85 33.906 1 48.34 118 GLU A C 1
ATOM 926 O O . GLU A 1 118 ? -21.469 85.812 33.375 1 48.34 118 GLU A O 1
ATOM 931 N N . GLU A 1 119 ? -23.328 85 33.25 1 47.59 119 GLU A N 1
ATOM 932 C CA . GLU A 1 119 ? -24.047 86.188 32.875 1 47.59 119 GLU A CA 1
ATOM 933 C C . GLU A 1 119 ? -24.328 87.062 34.062 1 47.59 119 GLU A C 1
ATOM 935 O O . GLU A 1 119 ? -24.828 86.625 35.094 1 47.59 119 GLU A O 1
ATOM 940 N N . ASP A 1 120 ? -23.766 88.375 34.188 1 40.69 120 ASP A N 1
ATOM 941 C CA . ASP A 1 120 ? -24.328 89.5 34.938 1 40.69 120 ASP A CA 1
ATOM 942 C C . ASP A 1 120 ? -25.766 89.812 34.531 1 40.69 120 ASP A C 1
ATOM 944 O O . ASP A 1 120 ? -26.078 89.75 33.344 1 40.69 120 ASP A O 1
ATOM 948 N N . MET B 1 1 ? 19.594 -32.625 -7.188 1 41.06 1 MET B N 1
ATOM 949 C CA . MET B 1 1 ? 19.141 -31.234 -6.973 1 41.06 1 MET B CA 1
ATOM 950 C C . MET B 1 1 ? 18.125 -31.156 -5.844 1 41.06 1 MET B C 1
ATOM 952 O O . MET B 1 1 ? 17.266 -32.031 -5.727 1 41.06 1 MET B O 1
ATOM 956 N N . ALA B 1 2 ? 18.266 -30.578 -4.777 1 47.72 2 ALA B N 1
ATOM 957 C CA . ALA B 1 2 ? 17.406 -30.672 -3.6 1 47.72 2 ALA B CA 1
ATOM 958 C C . ALA B 1 2 ? 15.961 -30.312 -3.941 1 47.72 2 ALA B C 1
ATOM 960 O O . ALA B 1 2 ? 15.711 -29.344 -4.676 1 47.72 2 ALA B O 1
ATOM 961 N N . PHE B 1 3 ? 15.047 -31.203 -4.004 1 60.5 3 PHE B N 1
ATOM 962 C CA . PHE B 1 3 ? 13.602 -31.062 -4.207 1 60.5 3 PHE B CA 1
ATOM 963 C C . PHE B 1 3 ? 13.047 -29.906 -3.404 1 60.5 3 PHE B C 1
ATOM 965 O O . PHE B 1 3 ? 13.273 -29.812 -2.195 1 60.5 3 PHE B O 1
ATOM 972 N N . ASN B 1 4 ? 12.852 -28.844 -4.211 1 68.44 4 ASN B N 1
ATOM 973 C CA . ASN B 1 4 ? 12.305 -27.719 -3.469 1 68.44 4 ASN B CA 1
ATOM 974 C C . ASN B 1 4 ? 10.953 -28.062 -2.848 1 68.44 4 ASN B C 1
ATOM 976 O O . ASN B 1 4 ? 10 -28.375 -3.561 1 68.44 4 ASN B O 1
ATOM 980 N N . SER B 1 5 ? 10.969 -28.344 -1.573 1 85.19 5 SER B N 1
ATOM 981 C CA . SER B 1 5 ? 9.766 -28.641 -0.81 1 85.19 5 SER B CA 1
ATOM 982 C C . SER B 1 5 ? 8.805 -27.453 -0.81 1 85.19 5 SER B C 1
ATOM 984 O O . SER B 1 5 ? 9.227 -26.312 -0.649 1 85.19 5 SER B O 1
ATOM 986 N N . PRO B 1 6 ? 7.52 -27.781 -1.172 1 89.5 6 PRO B N 1
ATOM 987 C CA . PRO B 1 6 ? 6.516 -26.719 -1.126 1 89.5 6 PRO B CA 1
ATOM 988 C C . PRO B 1 6 ? 6.488 -25.984 0.215 1 89.5 6 PRO B C 1
ATOM 990 O O . PRO B 1 6 ? 5.973 -24.875 0.303 1 89.5 6 PRO B O 1
ATOM 993 N N . THR B 1 7 ? 7.066 -26.609 1.156 1 87.31 7 THR B N 1
ATOM 994 C CA . THR B 1 7 ? 7.102 -25.984 2.477 1 87.31 7 THR B CA 1
ATOM 995 C C . THR B 1 7 ? 8.023 -24.781 2.482 1 87.31 7 THR B C 1
ATOM 997 O O . THR B 1 7 ? 8 -23.969 3.42 1 87.31 7 THR B O 1
ATOM 1000 N N . LYS B 1 8 ? 8.781 -24.625 1.462 1 90.75 8 LYS B N 1
ATOM 1001 C CA . LYS B 1 8 ? 9.68 -23.484 1.338 1 90.75 8 LYS B CA 1
ATOM 1002 C C . LYS B 1 8 ? 8.914 -22.219 0.944 1 90.75 8 LYS B C 1
ATOM 1004 O O . LYS B 1 8 ? 9.445 -21.109 1.03 1 90.75 8 LYS B O 1
ATOM 1009 N N . ILE B 1 9 ? 7.711 -22.406 0.464 1 95.38 9 ILE B N 1
ATOM 1010 C CA . ILE B 1 9 ? 6.879 -21.266 0.125 1 95.38 9 ILE B CA 1
ATOM 1011 C C . ILE B 1 9 ? 6.512 -20.5 1.396 1 95.38 9 ILE B C 1
ATOM 1013 O O . ILE B 1 9 ? 5.863 -21.047 2.291 1 95.38 9 ILE B O 1
ATOM 1017 N N . PRO B 1 10 ? 6.918 -19.312 1.467 1 94.44 10 PRO B N 1
ATOM 1018 C CA . PRO B 1 10 ? 6.816 -18.578 2.736 1 94.44 10 PRO B CA 1
ATOM 1019 C C . PRO B 1 10 ? 5.375 -18.266 3.115 1 94.44 10 PRO B C 1
ATOM 1021 O O . PRO B 1 10 ? 4.516 -18.109 2.24 1 94.44 10 PRO B O 1
ATOM 1024 N N . HIS B 1 11 ? 5.203 -18.094 4.387 1 92.12 11 HIS B N 1
ATOM 1025 C CA . HIS B 1 11 ? 3.93 -17.641 4.934 1 92.12 11 HIS B CA 1
ATOM 1026 C C . HIS B 1 11 ? 3.809 -16.109 4.855 1 92.12 11 HIS B C 1
ATOM 1028 O O . HIS B 1 11 ? 4.816 -15.406 4.871 1 92.12 11 HIS B O 1
ATOM 1034 N N . ALA B 1 12 ? 2.615 -15.734 4.625 1 89.06 12 ALA B N 1
ATOM 1035 C CA . ALA B 1 12 ? 2.256 -14.328 4.727 1 89.06 12 ALA B CA 1
ATOM 1036 C C . ALA B 1 12 ? 1.01 -14.133 5.586 1 89.06 12 ALA B C 1
ATOM 1038 O O . ALA B 1 12 ? 0.146 -15.016 5.641 1 89.06 12 ALA B O 1
ATOM 1039 N N . GLU B 1 13 ? 1.032 -13.016 6.258 1 88.69 13 GLU B N 1
ATOM 1040 C CA . GLU B 1 13 ? -0.091 -12.734 7.148 1 88.69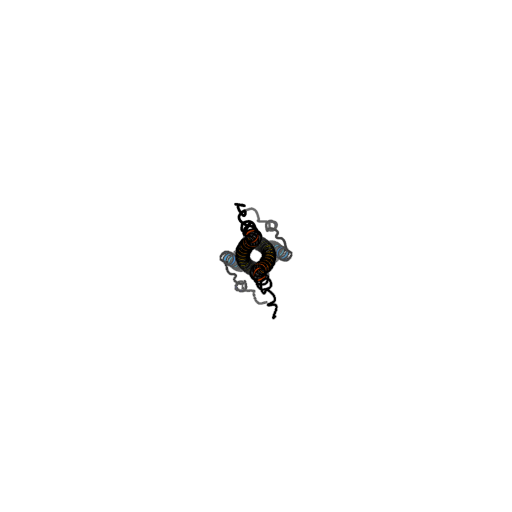 13 GLU B CA 1
ATOM 1041 C C . GLU B 1 13 ? -1.34 -12.352 6.355 1 88.69 13 GLU B C 1
ATOM 1043 O O . GLU B 1 13 ? -1.246 -11.703 5.312 1 88.69 13 GLU B O 1
ATOM 1048 N N . GLY B 1 14 ? -2.506 -12.82 6.867 1 90.31 14 GLY B N 1
ATOM 1049 C CA . GLY B 1 14 ? -3.783 -12.547 6.23 1 90.31 14 GLY B CA 1
ATOM 1050 C C . GLY B 1 14 ? -4.422 -13.781 5.617 1 90.31 14 GLY B C 1
ATOM 1051 O O . GLY B 1 14 ? -3.748 -14.562 4.949 1 90.31 14 GLY B O 1
ATOM 1052 N N . GLU B 1 15 ? -5.621 -13.875 5.816 1 91.62 15 GLU B N 1
ATOM 1053 C CA . GLU B 1 15 ? -6.367 -15.055 5.383 1 91.62 15 GLU B CA 1
ATOM 1054 C C . GLU B 1 15 ? -6.23 -15.273 3.881 1 91.62 15 GLU B C 1
ATOM 1056 O O . GLU B 1 15 ? -6.059 -16.406 3.426 1 91.62 15 GLU B O 1
ATOM 1061 N N . GLN B 1 16 ? -6.305 -14.211 3.223 1 90.81 16 GLN B N 1
ATOM 1062 C CA . GLN B 1 16 ? -6.258 -14.312 1.769 1 90.81 16 GLN B CA 1
ATOM 1063 C C . GLN B 1 16 ? -4.895 -14.812 1.295 1 90.81 16 GLN B C 1
ATOM 1065 O O . GLN B 1 16 ? -4.809 -15.555 0.314 1 90.81 16 GLN B O 1
ATOM 1070 N N . PHE B 1 17 ? -3.877 -14.477 1.922 1 95.06 17 PHE B N 1
ATOM 1071 C CA . PHE B 1 17 ? -2.537 -14.891 1.517 1 95.06 17 PHE B CA 1
ATOM 1072 C C . PHE B 1 17 ? -2.264 -16.328 1.948 1 95.06 17 PHE B C 1
ATOM 1074 O O . PHE B 1 17 ? -1.584 -17.078 1.239 1 95.06 17 PHE B O 1
ATOM 1081 N N . VAL B 1 18 ? -2.855 -16.625 3.082 1 95.94 18 VAL B N 1
ATOM 1082 C CA . VAL B 1 18 ? -2.75 -18.016 3.535 1 95.94 18 VAL B CA 1
ATOM 1083 C C . VAL B 1 18 ? -3.418 -18.938 2.521 1 95.94 18 VAL B C 1
ATOM 1085 O O . VAL B 1 18 ? -2.861 -19.969 2.16 1 95.94 18 VAL B O 1
ATOM 1088 N N . LYS B 1 19 ? -4.559 -18.562 2.062 1 96.44 19 LYS B N 1
ATOM 1089 C CA . LYS B 1 19 ? -5.27 -19.344 1.056 1 96.44 19 LYS B CA 1
ATOM 1090 C C . LYS B 1 19 ? -4.441 -19.484 -0.219 1 96.44 19 LYS B C 1
ATOM 1092 O O . LYS B 1 19 ? -4.363 -20.562 -0.798 1 96.44 19 LYS B O 1
ATOM 1097 N N . MET B 1 20 ? -3.857 -18.438 -0.644 1 96.88 20 MET B N 1
ATOM 1098 C CA . MET B 1 20 ? -3.021 -18.422 -1.841 1 96.88 20 MET B CA 1
ATOM 1099 C C . MET B 1 20 ? -1.831 -19.375 -1.676 1 96.88 20 MET B C 1
ATOM 1101 O O . MET B 1 20 ? -1.552 -20.188 -2.557 1 96.88 20 MET B O 1
ATOM 1105 N N . ARG B 1 21 ? -1.171 -19.234 -0.574 1 97.5 21 ARG B N 1
ATOM 1106 C CA . ARG B 1 21 ? -0.044 -20.109 -0.292 1 97.5 21 ARG B CA 1
ATOM 1107 C C . ARG B 1 21 ? -0.475 -21.578 -0.325 1 97.5 21 ARG B C 1
ATOM 1109 O O . ARG B 1 21 ? 0.204 -22.406 -0.92 1 97.5 21 ARG B O 1
ATOM 1116 N N . ASN B 1 22 ? -1.589 -21.859 0.338 1 97.19 22 ASN B N 1
ATOM 1117 C CA . ASN B 1 22 ? -2.092 -23.234 0.382 1 97.19 22 ASN B CA 1
ATOM 1118 C C . ASN B 1 22 ? -2.385 -23.766 -1.017 1 97.19 22 ASN B C 1
ATOM 1120 O O . ASN B 1 22 ? -2.127 -24.938 -1.306 1 97.19 22 ASN B O 1
ATOM 1124 N N . GLN B 1 23 ? -2.869 -22.969 -1.859 1 97.5 23 GLN B N 1
ATOM 1125 C CA . GLN B 1 23 ? -3.143 -23.375 -3.234 1 97.5 23 GLN B CA 1
ATOM 1126 C C . GLN B 1 23 ? -1.852 -23.719 -3.973 1 97.5 23 GLN B C 1
ATOM 1128 O O . GLN B 1 23 ? -1.79 -24.719 -4.695 1 97.5 23 GLN B O 1
ATOM 1133 N N . PHE B 1 24 ? -0.802 -22.906 -3.781 1 98.06 24 PHE B N 1
ATOM 1134 C CA . PHE B 1 24 ? 0.501 -23.219 -4.359 1 98.06 24 PHE B CA 1
ATOM 1135 C C . PHE B 1 24 ? 1.004 -24.562 -3.865 1 98.06 24 PHE B C 1
ATOM 1137 O O . PHE B 1 24 ? 1.468 -25.391 -4.656 1 98.06 24 PHE B O 1
ATOM 1144 N N . CYS B 1 25 ? 0.895 -24.812 -2.607 1 97.31 25 CYS B N 1
ATOM 1145 C CA . CYS B 1 25 ? 1.389 -26.047 -2.01 1 97.31 25 CYS B CA 1
ATOM 1146 C C . CYS B 1 25 ? 0.616 -27.25 -2.531 1 97.31 25 CYS B C 1
ATOM 1148 O O . CYS B 1 25 ? 1.214 -28.234 -2.959 1 97.31 25 CYS B O 1
ATOM 1150 N N . LEU B 1 26 ? -0.698 -27.156 -2.549 1 97.12 26 LEU B N 1
ATOM 1151 C CA . LEU B 1 26 ? -1.546 -28.234 -3.027 1 97.12 26 LEU B CA 1
ATOM 1152 C C . LEU B 1 26 ? -1.248 -28.562 -4.488 1 97.12 26 LEU B C 1
ATOM 1154 O O . LEU B 1 26 ? -1.143 -29.734 -4.863 1 97.12 26 LEU B O 1
ATOM 1158 N N . LEU B 1 27 ? -1.112 -27.531 -5.23 1 97.81 27 LEU B N 1
ATOM 1159 C CA . LEU B 1 27 ? -0.812 -27.719 -6.645 1 97.81 27 LEU B CA 1
ATOM 1160 C C . LEU B 1 27 ? 0.561 -28.359 -6.832 1 97.81 27 LEU B C 1
ATOM 1162 O O . LEU B 1 27 ? 0.732 -29.234 -7.68 1 97.81 27 LEU B O 1
ATOM 1166 N N . ALA B 1 28 ? 1.549 -27.922 -6.082 1 96.69 28 ALA B N 1
ATOM 1167 C CA . ALA B 1 28 ? 2.893 -28.484 -6.141 1 96.69 28 ALA B CA 1
ATOM 1168 C C . ALA B 1 28 ? 2.871 -29.984 -5.852 1 96.69 28 ALA B C 1
ATOM 1170 O O . ALA B 1 28 ? 3.551 -30.766 -6.523 1 96.69 28 ALA B O 1
ATOM 1171 N N . TYR B 1 29 ? 2.064 -30.359 -4.941 1 95.81 29 TYR B N 1
ATOM 1172 C CA . TYR B 1 29 ? 1.94 -31.781 -4.637 1 95.81 29 TYR B CA 1
ATOM 1173 C C . TYR B 1 29 ? 1.212 -32.5 -5.754 1 95.81 29 TYR B C 1
ATOM 1175 O O . TYR B 1 29 ? 1.617 -33.594 -6.152 1 95.81 29 TYR B O 1
ATOM 1183 N N . SER B 1 30 ? 0.188 -31.938 -6.266 1 96.75 30 SER B N 1
ATOM 1184 C CA . SER B 1 30 ? -0.607 -32.562 -7.328 1 96.75 30 SER B CA 1
ATOM 1185 C C . SER B 1 30 ? 0.227 -32.781 -8.586 1 96.75 30 SER B C 1
ATOM 1187 O O . SER B 1 30 ? 0.002 -33.75 -9.32 1 96.75 30 SER B O 1
ATOM 1189 N N . VAL B 1 31 ? 1.193 -31.891 -8.797 1 96.94 31 VAL B N 1
ATOM 1190 C CA . VAL B 1 31 ? 2.043 -31.984 -9.984 1 96.94 31 VAL B CA 1
ATOM 1191 C C . VAL B 1 31 ? 2.848 -33.281 -9.953 1 96.94 31 VAL B C 1
ATOM 1193 O O . VAL B 1 31 ? 3.113 -33.875 -11 1 96.94 31 VAL B O 1
ATOM 1196 N N . LEU B 1 32 ? 3.176 -33.812 -8.812 1 95.25 32 LEU B N 1
ATOM 1197 C CA . LEU B 1 32 ? 4.012 -35 -8.688 1 95.25 32 LEU B CA 1
ATOM 1198 C C . LEU B 1 32 ? 3.172 -36.25 -8.758 1 95.25 32 LEU B C 1
ATOM 1200 O O . LEU B 1 32 ? 3.713 -37.344 -8.883 1 95.25 32 LEU B O 1
ATOM 1204 N N . ASP B 1 33 ? 1.865 -36.125 -8.633 1 95.19 33 ASP B N 1
ATOM 1205 C CA . ASP B 1 33 ? 0.952 -37.25 -8.664 1 95.19 33 ASP B CA 1
ATOM 1206 C C . ASP B 1 33 ? 0.588 -37.625 -10.102 1 95.19 33 ASP B C 1
ATOM 1208 O O . ASP B 1 33 ? -0.161 -36.906 -10.758 1 95.19 33 ASP B O 1
ATOM 1212 N N . GLU B 1 34 ? 0.979 -38.75 -10.531 1 93.88 34 GLU B N 1
ATOM 1213 C CA . GLU B 1 34 ? 0.753 -39.219 -11.898 1 93.88 34 GLU B CA 1
ATOM 1214 C C . GLU B 1 34 ? -0.728 -39.469 -12.156 1 93.88 34 GLU B C 1
ATOM 1216 O O . GLU B 1 34 ? -1.163 -39.531 -13.312 1 93.88 34 GLU B O 1
ATOM 1221 N N . ALA B 1 35 ? -1.454 -39.625 -11.141 1 96.62 35 ALA B N 1
ATOM 1222 C CA . ALA B 1 35 ? -2.889 -39.875 -11.273 1 96.62 35 ALA B CA 1
ATOM 1223 C C . ALA B 1 35 ? -3.629 -38.594 -11.633 1 96.62 35 ALA B C 1
ATOM 1225 O O . ALA B 1 35 ? -4.773 -38.625 -12.086 1 96.62 35 ALA B O 1
ATOM 1226 N N . VAL B 1 36 ? -3.012 -37.5 -11.438 1 96.94 36 VAL B N 1
ATOM 1227 C CA . VAL B 1 36 ? -3.641 -36.219 -11.766 1 96.94 36 VAL B CA 1
ATOM 1228 C C . VAL B 1 36 ? -3.311 -35.844 -13.203 1 96.94 36 VAL B C 1
ATOM 1230 O O . VAL B 1 36 ? -2.141 -35.656 -13.555 1 96.94 36 VAL B O 1
ATOM 1233 N N . GLY B 1 37 ? -4.328 -35.688 -13.977 1 96.06 37 GLY B N 1
ATOM 1234 C CA . GLY B 1 37 ? -4.148 -35.344 -15.375 1 96.06 37 GLY B CA 1
ATOM 1235 C C . GLY B 1 37 ? -3.559 -33.969 -15.586 1 96.06 37 GLY B C 1
ATOM 1236 O O . GLY B 1 37 ? -3.838 -33.031 -14.82 1 96.06 37 GLY B O 1
ATOM 1237 N N . ARG B 1 38 ? -2.791 -33.875 -16.609 1 95.75 38 ARG B N 1
ATOM 1238 C CA . ARG B 1 38 ? -2.107 -32.625 -16.922 1 95.75 38 ARG B CA 1
ATOM 1239 C C . ARG B 1 38 ? -3.109 -31.516 -17.234 1 95.75 38 ARG B C 1
ATOM 1241 O O . ARG B 1 38 ? -2.867 -30.344 -16.938 1 95.75 38 ARG B O 1
ATOM 1248 N N . ILE B 1 39 ? -4.227 -31.828 -17.734 1 95.38 39 ILE B N 1
ATOM 1249 C CA . ILE B 1 39 ? -5.254 -30.844 -18.062 1 95.38 39 ILE B CA 1
ATOM 1250 C C . ILE B 1 39 ? -5.82 -30.234 -16.781 1 95.38 39 ILE B C 1
ATOM 1252 O O . ILE B 1 39 ? -6.098 -29.031 -16.734 1 95.38 39 ILE B O 1
ATOM 1256 N N . VAL B 1 40 ? -5.98 -31.031 -15.797 1 95.94 40 VAL B N 1
ATOM 1257 C CA . VAL B 1 40 ? -6.48 -30.562 -14.508 1 95.94 40 VAL B CA 1
ATOM 1258 C C . VAL B 1 40 ? -5.465 -29.625 -13.867 1 95.94 40 VAL B C 1
ATOM 1260 O O . VAL B 1 40 ? -5.824 -28.547 -13.375 1 95.94 40 VAL B O 1
ATOM 1263 N N . LEU B 1 41 ? -4.191 -30.016 -13.945 1 97 41 LEU B N 1
ATOM 1264 C CA . LEU B 1 41 ? -3.123 -29.188 -13.414 1 97 41 LEU B CA 1
ATOM 1265 C C . LEU B 1 41 ? -3.086 -27.828 -14.117 1 97 41 LEU B C 1
ATOM 1267 O O . LEU B 1 41 ? -2.924 -26.797 -13.469 1 97 41 LEU B O 1
ATOM 1271 N N . HIS B 1 42 ? -3.219 -27.906 -15.406 1 97 42 HIS B N 1
ATOM 1272 C CA . HIS B 1 42 ? -3.238 -26.688 -16.203 1 97 42 HIS B CA 1
ATOM 1273 C C . HIS B 1 42 ? -4.359 -25.75 -15.766 1 97 42 HIS B C 1
ATOM 1275 O O . HIS B 1 42 ? -4.141 -24.562 -15.586 1 97 42 HIS B O 1
ATOM 1281 N N . GLN B 1 43 ? -5.508 -26.25 -15.578 1 96.31 43 GLN B N 1
ATOM 1282 C CA . GLN B 1 43 ? -6.664 -25.438 -15.188 1 96.31 43 GLN B CA 1
ATOM 1283 C C . GLN B 1 43 ? -6.457 -24.828 -13.812 1 96.31 43 GLN B C 1
ATOM 1285 O O . GLN B 1 43 ? -6.695 -23.625 -13.617 1 96.31 43 GLN B O 1
ATOM 1290 N N . GLU B 1 44 ? -6.004 -25.594 -12.883 1 96.5 44 GLU B N 1
ATOM 1291 C CA . GLU B 1 44 ? -5.785 -25.109 -11.516 1 96.5 44 GLU B CA 1
ATOM 1292 C C . GLU B 1 44 ? -4.703 -24.047 -11.477 1 96.5 44 GLU B C 1
ATOM 1294 O O . GLU B 1 44 ? -4.84 -23.047 -10.766 1 96.5 44 GLU B O 1
ATOM 1299 N N . LEU B 1 45 ? -3.668 -24.281 -12.219 1 97.69 45 LEU B N 1
ATOM 1300 C CA . LEU B 1 45 ? -2.58 -23.297 -12.273 1 97.69 45 LEU B CA 1
ATOM 1301 C C . LEU B 1 45 ? -3.055 -21.984 -12.883 1 97.69 45 LEU B C 1
ATOM 1303 O O . LEU B 1 45 ? -2.717 -20.906 -12.383 1 97.69 45 LEU B O 1
ATOM 1307 N N . THR B 1 46 ? -3.783 -22.094 -13.969 1 97.38 46 THR B N 1
ATOM 1308 C CA . THR B 1 46 ? -4.297 -20.891 -14.625 1 97.38 46 THR B CA 1
ATOM 1309 C C . THR B 1 46 ? -5.234 -20.125 -13.695 1 97.38 46 THR B C 1
ATOM 1311 O O . THR B 1 46 ? -5.156 -18.906 -13.594 1 97.38 46 THR B O 1
ATOM 1314 N N . GLU B 1 47 ? -6.094 -20.812 -12.977 1 96.62 47 GLU B N 1
ATOM 1315 C CA . GLU B 1 47 ? -6.992 -20.172 -12.016 1 96.62 47 GLU B CA 1
ATOM 1316 C C . GLU B 1 47 ? -6.211 -19.5 -10.898 1 96.62 47 GLU B C 1
ATOM 1318 O O . GLU B 1 47 ? -6.551 -18.391 -10.477 1 96.62 47 GLU B O 1
ATOM 1323 N N . LEU B 1 48 ? -5.219 -20.156 -10.43 1 97.44 48 LEU B N 1
ATOM 1324 C CA . LEU B 1 48 ? -4.359 -19.578 -9.406 1 97.44 48 LEU B CA 1
ATOM 1325 C C . LEU B 1 48 ? -3.664 -18.328 -9.922 1 97.44 48 LEU B C 1
ATOM 1327 O O . LEU B 1 48 ? -3.609 -17.312 -9.227 1 97.44 48 LEU B O 1
ATOM 1331 N N . GLY B 1 49 ? -3.113 -18.453 -11.141 1 97.56 49 GLY B N 1
ATOM 1332 C CA . GLY B 1 49 ? -2.492 -17.281 -11.75 1 97.56 49 GLY B CA 1
ATOM 1333 C C . GLY B 1 49 ? -3.422 -16.094 -11.836 1 97.56 49 GLY B C 1
ATOM 1334 O O . GLY B 1 49 ? -3.021 -14.961 -11.547 1 97.56 49 GLY B O 1
ATOM 1335 N N . VAL B 1 50 ? -4.656 -16.344 -12.234 1 96.94 50 VAL B N 1
ATOM 1336 C CA . VAL B 1 50 ? -5.648 -15.273 -12.336 1 96.94 50 VAL B CA 1
ATOM 1337 C C . VAL B 1 50 ? -5.871 -14.648 -10.961 1 96.94 50 VAL B C 1
ATOM 1339 O O . VAL B 1 50 ? -5.84 -13.422 -10.82 1 96.94 50 VAL B O 1
ATOM 1342 N N . SER B 1 51 ? -6.066 -15.453 -9.977 1 96.06 51 SER B N 1
ATOM 1343 C CA . SER B 1 51 ? -6.32 -14.984 -8.617 1 96.06 51 SER B CA 1
ATOM 1344 C C . SER B 1 51 ? -5.145 -14.18 -8.078 1 96.06 51 SER B C 1
ATOM 1346 O O . SER B 1 51 ? -5.336 -13.102 -7.504 1 96.06 51 SER B O 1
ATOM 1348 N N . VAL B 1 52 ? -3.986 -14.672 -8.297 1 97.56 52 VAL B N 1
ATOM 1349 C CA . VAL B 1 52 ? -2.779 -14.023 -7.801 1 97.56 52 VAL B CA 1
ATOM 1350 C C . VAL B 1 52 ? -2.611 -12.656 -8.469 1 97.56 52 VAL B C 1
ATOM 1352 O O . VAL B 1 52 ? -2.414 -11.648 -7.789 1 97.56 52 VAL B O 1
ATOM 1355 N N . MET B 1 53 ? -2.719 -12.633 -9.758 1 97.38 53 MET B N 1
ATOM 1356 C CA . MET B 1 53 ? -2.482 -11.391 -10.492 1 97.38 53 MET B CA 1
ATOM 1357 C C . MET B 1 53 ? -3.52 -10.336 -10.125 1 97.38 53 MET B C 1
ATOM 1359 O O . MET B 1 53 ? -3.197 -9.148 -10.023 1 97.38 53 MET B O 1
ATOM 1363 N N . ARG B 1 54 ? -4.71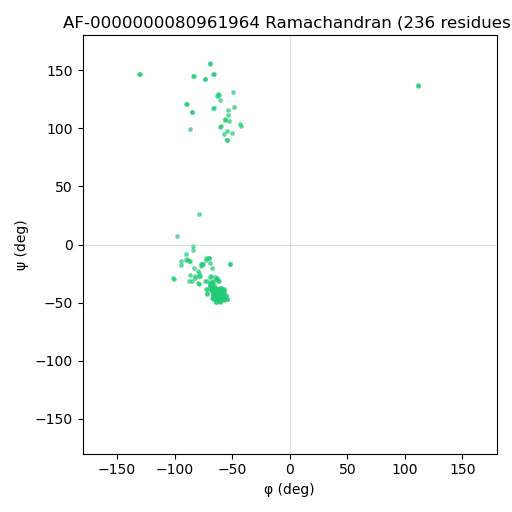9 -10.719 -9.93 1 96.06 54 ARG B N 1
ATOM 1364 C CA . ARG B 1 54 ? -5.746 -9.781 -9.5 1 96.06 54 ARG B CA 1
ATOM 1365 C C . ARG B 1 54 ? -5.43 -9.219 -8.117 1 96.06 54 ARG B C 1
ATOM 1367 O O . ARG B 1 54 ? -5.59 -8.016 -7.879 1 96.06 54 ARG B O 1
ATOM 1374 N N . LYS B 1 55 ? -5 -10.039 -7.281 1 95.88 55 LYS B N 1
ATOM 1375 C CA . LYS B 1 55 ? -4.68 -9.609 -5.926 1 95.88 55 LYS B CA 1
ATOM 1376 C C . LYS B 1 55 ? -3.492 -8.656 -5.918 1 95.88 55 LYS B C 1
ATOM 1378 O O . LYS B 1 55 ? -3.518 -7.633 -5.23 1 95.88 55 LYS B O 1
ATOM 1383 N N . VAL B 1 56 ? -2.496 -9.008 -6.648 1 95.75 56 VAL B N 1
ATOM 1384 C CA . VAL B 1 56 ? -1.301 -8.172 -6.703 1 95.75 56 VAL B CA 1
ATOM 1385 C C . VAL B 1 56 ? -1.648 -6.812 -7.305 1 95.75 56 VAL B C 1
ATOM 1387 O O . VAL B 1 56 ? -1.192 -5.773 -6.816 1 95.75 56 VAL B O 1
ATOM 1390 N N . ALA B 1 57 ? -2.424 -6.836 -8.297 1 95.38 57 ALA B N 1
ATOM 1391 C CA . ALA B 1 57 ? -2.863 -5.582 -8.898 1 95.38 57 ALA B CA 1
ATOM 1392 C C . ALA B 1 57 ? -3.631 -4.727 -7.898 1 95.38 57 ALA B C 1
ATOM 1394 O O . ALA B 1 57 ? -3.43 -3.512 -7.828 1 95.38 57 ALA B O 1
ATOM 1395 N N . ALA B 1 58 ? -4.496 -5.336 -7.184 1 95.56 58 ALA B N 1
ATOM 1396 C CA . ALA B 1 58 ? -5.289 -4.625 -6.184 1 95.56 58 ALA B CA 1
ATOM 1397 C C . ALA B 1 58 ? -4.395 -4.039 -5.094 1 95.56 58 ALA B C 1
ATOM 1399 O O . ALA B 1 58 ? -4.574 -2.889 -4.688 1 95.56 58 ALA B O 1
ATOM 1400 N N . LEU B 1 59 ? -3.488 -4.812 -4.625 1 95.62 59 LEU B N 1
ATOM 1401 C CA . LEU B 1 59 ? -2.564 -4.344 -3.596 1 95.62 59 LEU B CA 1
ATOM 1402 C C . LEU B 1 59 ? -1.741 -3.166 -4.102 1 95.62 59 LEU B C 1
ATOM 1404 O O . LEU B 1 59 ? -1.547 -2.184 -3.379 1 95.62 59 LEU B O 1
ATOM 1408 N N . ASP B 1 60 ? -1.298 -3.293 -5.281 1 95.69 60 ASP B N 1
ATOM 1409 C CA . ASP B 1 60 ? -0.488 -2.229 -5.867 1 95.69 60 ASP B CA 1
ATOM 1410 C C . ASP B 1 60 ? -1.305 -0.95 -6.039 1 95.69 60 ASP B C 1
ATOM 1412 O O . ASP B 1 60 ? -0.811 0.148 -5.773 1 95.69 60 ASP B O 1
ATOM 1416 N N . ALA B 1 61 ? -2.494 -1.053 -6.5 1 96.25 61 ALA B N 1
ATOM 1417 C CA . ALA B 1 61 ? -3.385 0.095 -6.648 1 96.25 61 ALA B CA 1
ATOM 1418 C C . ALA B 1 61 ? -3.629 0.778 -5.305 1 96.25 61 ALA B C 1
ATOM 1420 O O . ALA B 1 61 ? -3.592 2.008 -5.211 1 96.25 61 ALA B O 1
ATOM 1421 N N . GLU B 1 62 ? -3.887 0.029 -4.309 1 97.38 62 GLU B N 1
ATOM 1422 C CA . GLU B 1 62 ? -4.102 0.58 -2.973 1 97.38 62 GLU B CA 1
ATOM 1423 C C . GLU B 1 62 ? -2.857 1.303 -2.467 1 97.38 62 GLU B C 1
ATOM 1425 O O . GLU B 1 62 ? -2.953 2.395 -1.9 1 97.38 62 GLU B O 1
ATOM 1430 N N . LYS B 1 63 ? -1.806 0.633 -2.637 1 97.5 63 LYS B N 1
ATOM 1431 C CA . LYS B 1 63 ? -0.532 1.237 -2.256 1 97.5 63 LYS B CA 1
ATOM 1432 C C . LYS B 1 63 ? -0.338 2.588 -2.939 1 97.5 63 LYS B C 1
ATOM 1434 O O . LYS B 1 63 ? 0.022 3.572 -2.291 1 97.5 63 LYS B O 1
ATOM 1439 N N . ASN B 1 64 ? -0.578 2.623 -4.172 1 96.94 64 ASN B N 1
ATOM 1440 C CA . ASN B 1 64 ? -0.42 3.861 -4.926 1 96.94 64 ASN B CA 1
ATOM 1441 C C . ASN B 1 64 ? -1.411 4.93 -4.469 1 96.94 64 ASN B C 1
ATOM 1443 O O . ASN B 1 64 ? -1.061 6.105 -4.371 1 96.94 64 ASN B O 1
ATOM 1447 N N . PHE B 1 65 ? -2.543 4.562 -4.184 1 98.62 65 PHE B N 1
ATOM 1448 C CA . PHE B 1 65 ? -3.543 5.48 -3.65 1 98.62 65 PHE B CA 1
ATOM 1449 C C . PHE B 1 65 ? -3.078 6.078 -2.328 1 98.62 65 PHE B C 1
ATOM 1451 O O . PHE B 1 65 ? -3.137 7.293 -2.139 1 98.62 65 PHE B O 1
ATOM 1458 N N . LEU B 1 66 ? -2.637 5.246 -1.456 1 98.75 66 LEU B N 1
ATOM 1459 C CA . LEU B 1 66 ? -2.17 5.688 -0.146 1 98.75 66 LEU B CA 1
ATOM 1460 C C . LEU B 1 66 ? -0.975 6.625 -0.282 1 98.75 66 LEU B C 1
ATOM 1462 O O . LEU B 1 66 ? -0.86 7.605 0.46 1 98.75 66 LEU B O 1
ATOM 1466 N N . ARG B 1 67 ? -0.104 6.289 -1.168 1 98.56 67 ARG B N 1
ATOM 1467 C CA . ARG B 1 67 ? 1.05 7.145 -1.421 1 98.56 67 ARG B CA 1
ATOM 1468 C C . ARG B 1 67 ? 0.612 8.547 -1.834 1 98.56 67 ARG B C 1
ATOM 1470 O O . ARG B 1 67 ? 1.16 9.539 -1.354 1 98.56 67 ARG B O 1
ATOM 1477 N N . LYS B 1 68 ? -0.33 8.609 -2.65 1 98.75 68 LYS B N 1
ATOM 1478 C CA . LYS B 1 68 ? -0.845 9.891 -3.113 1 98.75 68 LYS B CA 1
ATOM 1479 C C . LYS B 1 68 ? -1.527 10.648 -1.978 1 98.75 68 LYS B C 1
ATOM 1481 O O . LYS B 1 68 ? -1.297 11.844 -1.797 1 98.75 68 LYS B O 1
ATOM 1486 N N . GLU B 1 69 ? -2.328 9.969 -1.271 1 98.81 69 GLU B N 1
ATOM 1487 C CA . GLU B 1 69 ? -3.01 10.586 -0.137 1 98.81 69 GLU B CA 1
ATOM 1488 C C . GLU B 1 69 ? -2.012 11.125 0.884 1 98.81 69 GLU B C 1
ATOM 1490 O O . GLU B 1 69 ? -2.197 12.211 1.429 1 98.81 69 GLU B O 1
ATOM 1495 N N . LEU B 1 70 ? -1.051 10.367 1.115 1 98.81 70 LEU B N 1
ATOM 1496 C CA . LEU B 1 70 ? -0.024 10.781 2.064 1 98.81 70 LEU B CA 1
ATOM 1497 C C . LEU B 1 70 ? 0.685 12.047 1.582 1 98.81 70 LEU B C 1
ATOM 1499 O O . LEU B 1 70 ? 0.906 12.977 2.361 1 98.81 70 LEU B O 1
ATOM 1503 N N . ALA B 1 71 ? 1.031 12.07 0.387 1 98.81 71 ALA B N 1
ATOM 1504 C CA . ALA B 1 71 ? 1.69 13.242 -0.189 1 98.81 71 ALA B CA 1
ATOM 1505 C C . ALA B 1 71 ? 0.806 14.477 -0.079 1 98.81 71 ALA B C 1
ATOM 1507 O O . ALA B 1 71 ? 1.276 15.555 0.302 1 98.81 71 ALA B O 1
ATOM 1508 N N . ASP B 1 72 ? -0.428 14.375 -0.366 1 98.81 72 ASP B N 1
ATOM 1509 C CA . ASP B 1 72 ? -1.385 15.477 -0.285 1 98.81 72 ASP B CA 1
ATOM 1510 C C . ASP B 1 72 ? -1.533 15.969 1.152 1 98.81 72 ASP B C 1
ATOM 1512 O O . ASP B 1 72 ? -1.567 17.172 1.399 1 98.81 72 ASP B O 1
ATOM 1516 N N . THR B 1 73 ? -1.602 15.031 1.999 1 98.94 73 THR B N 1
ATOM 1517 C CA . THR B 1 73 ? -1.76 15.383 3.406 1 98.94 73 THR B CA 1
ATOM 1518 C C . THR B 1 73 ? -0.513 16.078 3.934 1 98.94 73 THR B C 1
ATOM 1520 O O . THR B 1 73 ? -0.612 17.031 4.715 1 98.94 73 THR B O 1
ATOM 1523 N N . ARG B 1 74 ? 0.573 15.609 3.545 1 98.88 74 ARG B N 1
ATOM 1524 C CA . ARG B 1 74 ? 1.827 16.25 3.938 1 98.88 74 ARG B CA 1
ATOM 1525 C C . ARG B 1 74 ? 1.905 17.672 3.406 1 98.88 74 ARG B C 1
ATOM 1527 O O . ARG B 1 74 ? 2.361 18.578 4.109 1 98.88 74 ARG B O 1
ATOM 1534 N N . SER B 1 75 ? 1.454 17.891 2.248 1 98.88 75 SER B N 1
ATOM 1535 C CA . SER B 1 75 ? 1.437 19.219 1.658 1 98.88 75 SER B CA 1
ATOM 1536 C C . SER B 1 75 ? 0.517 20.156 2.436 1 98.88 75 SER B C 1
ATOM 1538 O O . SER B 1 75 ? 0.884 21.297 2.723 1 98.88 75 SER B O 1
ATOM 1540 N N . ARG B 1 76 ? -0.561 19.703 2.76 1 98.88 76 ARG B N 1
ATOM 1541 C CA . ARG B 1 76 ? -1.502 20.484 3.553 1 98.88 76 ARG B CA 1
ATOM 1542 C C . ARG B 1 76 ? -0.928 20.797 4.93 1 98.88 76 ARG B C 1
ATOM 1544 O O . ARG B 1 76 ? -1.084 21.922 5.434 1 98.88 76 ARG B O 1
ATOM 1551 N N . LEU B 1 77 ? -0.325 19.859 5.465 1 98.88 77 LEU B N 1
ATOM 1552 C CA . LEU B 1 77 ? 0.295 20.062 6.77 1 98.88 77 LEU B CA 1
ATOM 1553 C C . LEU B 1 77 ? 1.359 21.156 6.703 1 98.88 77 LEU B C 1
ATOM 1555 O O . LEU B 1 77 ? 1.407 22.031 7.566 1 98.88 77 LEU B O 1
ATOM 1559 N N . GLU B 1 78 ? 2.146 21.047 5.738 1 98.81 78 GLU B N 1
ATOM 1560 C CA . GLU B 1 78 ? 3.195 22.047 5.566 1 98.81 78 GLU B CA 1
ATOM 1561 C C . GLU B 1 78 ? 2.604 23.453 5.414 1 98.81 78 GLU B C 1
ATOM 1563 O O . GLU B 1 78 ? 3.084 24.406 6.031 1 98.81 78 GLU B O 1
ATOM 1568 N N . LYS B 1 79 ? 1.597 23.609 4.668 1 98.81 79 LYS B N 1
ATOM 1569 C CA . LYS B 1 79 ? 0.925 24.891 4.48 1 98.81 79 LYS B CA 1
ATOM 1570 C C . LYS B 1 79 ? 0.332 25.406 5.793 1 98.81 79 LYS B C 1
ATOM 1572 O O . LYS B 1 79 ? 0.473 26.578 6.129 1 98.81 79 LYS B O 1
ATOM 1577 N N . THR B 1 80 ? -0.26 24.516 6.469 1 98.88 80 THR B N 1
ATOM 1578 C CA . THR B 1 80 ? -0.893 24.891 7.727 1 98.88 80 THR B CA 1
ATOM 1579 C C . THR B 1 80 ? 0.155 25.312 8.758 1 98.88 80 THR B C 1
ATOM 1581 O O . THR B 1 80 ? -0.068 26.234 9.539 1 98.88 80 THR B O 1
ATOM 1584 N N . GLU B 1 81 ? 1.195 24.578 8.758 1 98.88 81 GLU B N 1
ATOM 1585 C CA . GLU B 1 81 ? 2.285 24.938 9.664 1 98.88 81 GLU B CA 1
ATOM 1586 C C . GLU B 1 81 ? 2.836 26.328 9.344 1 98.88 81 GLU B C 1
ATOM 1588 O O . GLU B 1 81 ? 3.145 27.094 10.258 1 98.88 81 GLU B O 1
ATOM 1593 N N . THR B 1 82 ? 2.912 26.656 8.125 1 98.81 82 THR B N 1
ATOM 1594 C CA . THR B 1 82 ? 3.375 27.984 7.715 1 98.81 82 THR B CA 1
ATOM 1595 C C . THR B 1 82 ? 2.383 29.062 8.141 1 98.81 82 THR B C 1
ATOM 1597 O O . THR B 1 82 ? 2.777 30.094 8.664 1 98.81 82 THR B O 1
ATOM 1600 N N . GLU B 1 83 ? 1.15 28.812 7.93 1 98.75 83 GLU B N 1
ATOM 1601 C CA . GLU B 1 83 ? 0.117 29.75 8.352 1 98.75 83 GLU B CA 1
ATOM 1602 C C . GLU B 1 83 ? 0.14 29.953 9.867 1 98.75 83 GLU B C 1
ATOM 1604 O O . GLU B 1 83 ? -0.063 31.062 10.352 1 98.75 83 GLU B O 1
ATOM 1609 N N . LEU B 1 84 ? 0.363 28.922 10.531 1 98.75 84 LEU B N 1
ATOM 1610 C CA . LEU B 1 84 ? 0.43 29 11.984 1 98.75 84 LEU B CA 1
ATOM 1611 C C . LEU B 1 84 ? 1.607 29.859 12.43 1 98.75 84 LEU B C 1
ATOM 1613 O O . LEU B 1 84 ? 1.472 30.688 13.336 1 98.75 84 LEU B O 1
ATOM 1617 N N . GLU B 1 85 ? 2.701 29.641 11.812 1 98.44 85 GLU B N 1
ATOM 1618 C CA . GLU B 1 85 ? 3.879 30.453 12.125 1 98.44 85 GLU B CA 1
ATOM 1619 C C . GLU B 1 85 ? 3.619 31.922 11.867 1 98.44 85 GLU B C 1
ATOM 1621 O O . GLU B 1 85 ? 3.955 32.781 12.695 1 98.44 85 GLU B O 1
ATOM 1626 N N . VAL B 1 86 ? 3.008 32.25 10.781 1 98.44 86 VAL B N 1
ATOM 1627 C CA . VAL B 1 86 ? 2.68 33.625 10.43 1 98.44 86 VAL B CA 1
ATOM 1628 C C . VAL B 1 86 ? 1.71 34.188 11.453 1 98.44 86 VAL B C 1
ATOM 1630 O O . VAL B 1 86 ? 1.891 35.312 11.922 1 98.44 86 VAL B O 1
ATOM 1633 N N . SER B 1 87 ? 0.735 33.438 11.875 1 98.19 87 SER B N 1
ATOM 1634 C CA . SER B 1 87 ? -0.258 33.875 12.844 1 98.19 87 SER B CA 1
ATOM 1635 C C . SER B 1 87 ? 0.376 34.156 14.211 1 98.19 87 SER B C 1
ATOM 1637 O O . SER B 1 87 ? 0.064 35.125 14.867 1 98.19 87 SER B O 1
ATOM 1639 N N . ARG B 1 88 ? 1.237 33.312 14.578 1 97.81 88 ARG B N 1
ATOM 1640 C CA . ARG B 1 88 ? 1.919 33.469 15.859 1 97.81 88 ARG B CA 1
ATOM 1641 C C . ARG B 1 88 ? 2.801 34.719 15.852 1 97.81 88 ARG B C 1
ATOM 1643 O O . ARG B 1 88 ? 2.842 35.438 16.844 1 97.81 88 ARG B O 1
ATOM 1650 N N . ALA B 1 89 ? 3.445 34.969 14.789 1 97.62 89 ALA B N 1
ATOM 1651 C CA . ALA B 1 89 ? 4.277 36.156 14.664 1 97.62 89 ALA B CA 1
ATOM 1652 C C . ALA B 1 89 ? 3.43 37.438 14.719 1 97.62 89 ALA B C 1
ATOM 1654 O O . ALA B 1 89 ? 3.797 38.406 15.391 1 97.62 89 ALA B O 1
ATOM 1655 N N . ALA B 1 90 ? 2.332 37.438 14.055 1 97.56 90 ALA B N 1
ATOM 1656 C CA . ALA B 1 90 ? 1.407 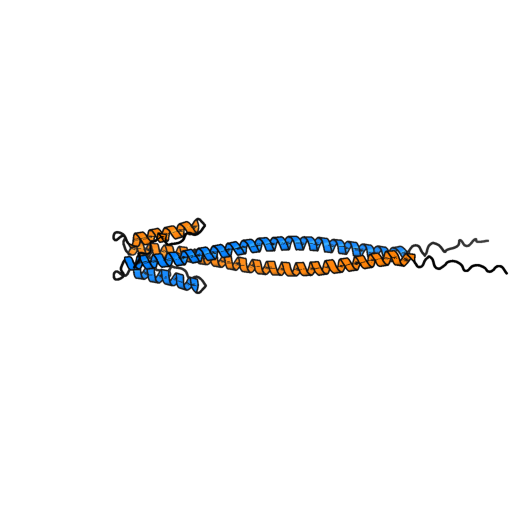38.562 14.07 1 97.56 90 ALA B CA 1
ATOM 1657 C C . ALA B 1 90 ? 0.867 38.812 15.477 1 97.56 90 ALA B C 1
ATOM 1659 O O . ALA B 1 90 ? 0.725 39.969 15.898 1 97.56 90 ALA B O 1
ATOM 1660 N N . LEU B 1 91 ? 0.613 37.719 16.125 1 97.06 91 LEU B N 1
ATOM 1661 C CA . LEU B 1 91 ? 0.107 37.844 17.5 1 97.06 91 LEU B CA 1
ATOM 1662 C C . LEU B 1 91 ? 1.16 38.438 18.422 1 97.06 91 LEU B C 1
ATOM 1664 O O . LEU B 1 91 ? 0.848 39.281 19.25 1 97.06 91 LEU B O 1
ATOM 1668 N N . ASP B 1 92 ? 2.361 38.062 18.328 1 95.38 92 ASP B N 1
ATOM 1669 C CA . ASP B 1 92 ? 3.453 38.625 19.141 1 95.38 92 ASP B CA 1
ATOM 1670 C C . ASP B 1 92 ? 3.633 40.125 18.875 1 95.38 92 ASP B C 1
ATOM 1672 O O . ASP B 1 92 ? 3.811 40.906 19.812 1 95.38 92 ASP B O 1
ATOM 1676 N N . PHE B 1 93 ? 3.482 40.531 17.656 1 96 93 PHE B N 1
ATOM 1677 C CA . PHE B 1 93 ? 3.59 41.938 17.297 1 96 93 PHE B CA 1
ATOM 1678 C C . PHE B 1 93 ? 2.455 42.75 17.906 1 96 93 PHE B C 1
ATOM 1680 O O . PHE B 1 93 ? 2.676 43.844 18.438 1 96 93 PHE B O 1
ATOM 1687 N N . ALA B 1 94 ? 1.285 42.156 17.906 1 93.75 94 ALA B N 1
ATOM 1688 C CA . ALA B 1 94 ? 0.117 42.812 18.469 1 93.75 94 ALA B CA 1
ATOM 1689 C C . ALA B 1 94 ? 0.248 42.969 19.984 1 93.75 94 ALA B C 1
ATOM 1691 O O . ALA B 1 94 ? -0.134 43.969 20.562 1 93.75 94 ALA B O 1
ATOM 1692 N N . LYS B 1 95 ? 0.827 42.031 20.578 1 92.5 95 LYS B N 1
ATOM 1693 C CA . LYS B 1 95 ? 1.025 42.094 22.016 1 92.5 95 LYS B CA 1
ATOM 1694 C C . LYS B 1 95 ? 2.039 43.156 22.391 1 92.5 95 LYS B C 1
ATOM 1696 O O . LYS B 1 95 ? 1.859 43.875 23.375 1 92.5 95 LYS B O 1
ATOM 1701 N N . ASP B 1 96 ? 3.049 43.344 21.578 1 90.56 96 ASP B N 1
ATOM 1702 C CA . ASP B 1 96 ? 4.051 44.375 21.781 1 90.56 96 ASP B CA 1
ATOM 1703 C C . ASP B 1 96 ? 3.443 45.75 21.609 1 90.56 96 ASP B C 1
ATOM 1705 O O . ASP B 1 96 ? 3.734 46.656 22.391 1 90.56 96 ASP B O 1
ATOM 1709 N N . ASP B 1 97 ? 2.455 45.906 20.766 1 88.06 97 ASP B N 1
ATOM 1710 C CA . ASP B 1 97 ? 1.774 47.188 20.516 1 88.06 97 ASP B CA 1
ATOM 1711 C C . ASP B 1 97 ? 0.884 47.562 21.703 1 88.06 97 ASP B C 1
ATOM 1713 O O . ASP B 1 97 ? 0.846 48.719 22.094 1 88.06 97 ASP B O 1
ATOM 1717 N N . ILE B 1 98 ? 0.318 46.531 22.188 1 86.69 98 ILE B N 1
ATOM 1718 C CA . ILE B 1 98 ? -0.579 46.75 23.312 1 86.69 98 ILE B CA 1
ATOM 1719 C C . ILE B 1 98 ? 0.228 47.219 24.531 1 86.69 98 ILE B C 1
ATOM 1721 O O . ILE B 1 98 ? -0.156 48.156 25.219 1 86.69 98 ILE B O 1
ATOM 1725 N N . LEU B 1 99 ? 1.375 46.625 24.656 1 87.06 99 LEU B N 1
ATOM 1726 C CA . LEU B 1 99 ? 2.234 46.969 25.781 1 87.06 99 LEU B CA 1
ATOM 1727 C C . LEU B 1 99 ? 2.781 48.406 25.625 1 87.06 99 LEU B C 1
ATOM 1729 O O . LEU B 1 99 ? 2.83 49.156 26.594 1 87.06 99 LEU B O 1
ATOM 1733 N N . GLU B 1 100 ? 3.043 48.906 24.453 1 86.88 100 GLU B N 1
ATOM 1734 C CA . GLU B 1 100 ? 3.553 50.25 24.172 1 86.88 100 GLU B CA 1
ATOM 1735 C C . GLU B 1 100 ? 2.475 51.312 24.375 1 86.88 100 GLU B C 1
ATOM 1737 O O . GLU B 1 100 ? 2.748 52.375 24.938 1 86.88 100 GLU B O 1
ATOM 1742 N N . LEU B 1 101 ? 1.278 51 24.141 1 84.25 101 LEU B N 1
ATOM 1743 C CA . LEU B 1 101 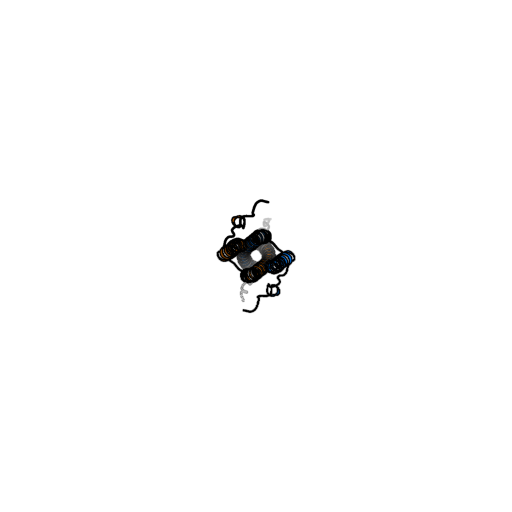? 0.168 51.938 24.297 1 84.25 101 LEU B CA 1
ATOM 1744 C C . LEU B 1 101 ? -0.218 52.094 25.75 1 84.25 101 LEU B C 1
ATOM 1746 O O . LEU B 1 101 ? -0.591 53.188 26.203 1 84.25 101 LEU B O 1
ATOM 1750 N N . GLU B 1 102 ? 0.001 51.156 26.5 1 82.88 102 GLU B N 1
ATOM 1751 C CA . GLU B 1 102 ? -0.337 51.188 27.906 1 82.88 102 GLU B CA 1
ATOM 1752 C C . GLU B 1 102 ? 0.731 51.906 28.719 1 82.88 102 GLU B C 1
ATOM 1754 O O . GLU B 1 102 ? 0.413 52.656 29.656 1 82.88 102 GLU B O 1
ATOM 1759 N N . PHE B 1 103 ? 1.969 52 28.406 1 80.56 103 PHE B N 1
ATOM 1760 C CA . PHE B 1 103 ? 3.057 52.625 29.141 1 80.56 103 PHE B CA 1
ATOM 1761 C C . PHE B 1 103 ? 3.391 54 28.578 1 80.56 103 PHE B C 1
ATOM 1763 O O . PHE B 1 103 ? 3.941 54.844 29.266 1 80.56 103 PHE B O 1
ATOM 1770 N N . GLY B 1 104 ? 3.258 54.375 27.469 1 71.19 104 GLY B N 1
ATOM 1771 C CA . GLY B 1 104 ? 3.529 55.688 26.891 1 71.19 104 GLY B CA 1
ATOM 1772 C C . GLY B 1 104 ? 2.566 56.75 27.359 1 71.19 104 GLY B C 1
ATOM 1773 O O . GLY B 1 104 ? 2.926 57.938 27.422 1 71.19 104 GLY B O 1
ATOM 1774 N N . ASP B 1 105 ? 1.34 56.656 27.75 1 61 105 ASP B N 1
ATOM 1775 C CA . ASP B 1 105 ? 0.448 57.656 28.312 1 61 105 ASP B CA 1
ATOM 1776 C C . ASP B 1 105 ? 0.855 58 29.75 1 61 105 ASP B C 1
ATOM 1778 O O . ASP B 1 105 ? 0.381 58.969 30.312 1 61 105 ASP B O 1
ATOM 1782 N N . GLY B 1 106 ? 1.632 57.375 30.453 1 55.09 106 GLY B N 1
ATOM 1783 C CA . GLY B 1 106 ? 2.035 57.719 31.812 1 55.09 106 GLY B CA 1
ATOM 1784 C C . GLY B 1 106 ? 3.182 58.719 31.859 1 55.09 106 GLY B C 1
ATOM 1785 O O . GLY B 1 106 ? 3.408 59.344 32.906 1 55.09 106 GLY B O 1
ATOM 1786 N N . GLU B 1 107 ? 4.051 58.781 31.016 1 55.16 107 GLU B N 1
ATOM 1787 C CA . GLU B 1 107 ? 5.164 59.719 31.172 1 55.16 107 GLU B CA 1
ATOM 1788 C C . GLU B 1 107 ? 4.75 61.125 30.781 1 55.16 107 GLU B C 1
ATOM 1790 O O . GLU B 1 107 ? 5.406 62.094 31.156 1 55.16 107 GLU B O 1
ATOM 1795 N N . ASP B 1 108 ? 3.82 61.438 30.031 1 53.5 108 ASP B N 1
ATOM 1796 C CA . ASP B 1 108 ? 3.639 62.875 29.719 1 53.5 108 ASP B CA 1
ATOM 1797 C C . ASP B 1 108 ? 2.836 63.562 30.812 1 53.5 108 ASP B C 1
ATOM 1799 O O . ASP B 1 108 ? 2.691 64.812 30.797 1 53.5 108 ASP B O 1
ATOM 1803 N N . ARG B 1 109 ? 2.295 63 31.828 1 50.91 109 ARG B N 1
ATOM 1804 C CA . ARG B 1 109 ? 1.585 63.75 32.844 1 50.91 109 ARG B CA 1
ATOM 1805 C C . ARG B 1 109 ? 2.537 64.188 33.969 1 50.91 109 ARG B C 1
ATOM 1807 O O . ARG B 1 109 ? 2.184 65.062 34.781 1 50.91 109 ARG B O 1
ATOM 1814 N N . GLU B 1 110 ? 3.686 63.812 34.062 1 49.03 110 GLU B N 1
ATOM 1815 C CA . GLU B 1 110 ? 4.469 64.25 35.188 1 49.03 110 GLU B CA 1
ATOM 1816 C C . GLU B 1 110 ? 5.281 65.5 34.844 1 49.03 110 GLU B C 1
ATOM 1818 O O . GLU B 1 110 ? 5.91 66.125 35.719 1 49.03 110 GLU B O 1
ATOM 1823 N N . GLY B 1 111 ? 5.48 65.812 33.656 1 47.03 111 GLY B N 1
ATOM 1824 C CA . GLY B 1 111 ? 6.363 66.938 33.375 1 47.03 111 GLY B CA 1
ATOM 1825 C C . GLY B 1 111 ? 5.664 68.312 33.469 1 47.03 111 GLY B C 1
ATOM 1826 O O . GLY B 1 111 ? 6.27 69.312 33.219 1 47.03 111 GLY B O 1
ATOM 1827 N N . ALA B 1 112 ? 4.418 68.312 33.375 1 47.72 112 ALA B N 1
ATOM 1828 C CA . ALA B 1 112 ? 3.863 69.625 33.375 1 47.72 112 ALA B CA 1
ATOM 1829 C C . ALA B 1 112 ? 3.803 70.188 34.812 1 47.72 112 ALA B C 1
ATOM 1831 O O . ALA B 1 112 ? 2.721 70.312 35.375 1 47.72 112 ALA B O 1
ATOM 1832 N N . ASP B 1 113 ? 4.668 69.75 35.719 1 44.88 113 ASP B N 1
ATOM 1833 C CA . ASP B 1 113 ? 4.691 70.375 37.031 1 44.88 113 ASP B CA 1
ATOM 1834 C C . ASP B 1 113 ? 5.094 71.875 36.875 1 44.88 113 ASP B C 1
ATOM 1836 O O . ASP B 1 113 ? 5.969 72.188 36.062 1 44.88 113 ASP B O 1
ATOM 1840 N N . MET B 1 114 ? 4.273 72.875 37.469 1 51.97 114 MET B N 1
ATOM 1841 C CA . MET B 1 114 ? 4.246 74.312 37.594 1 51.97 114 MET B CA 1
ATOM 1842 C C . MET B 1 114 ? 5.609 74.812 38.031 1 51.97 114 MET B C 1
ATOM 1844 O O . MET B 1 114 ? 6.234 74.25 38.938 1 51.97 114 MET B O 1
ATOM 1848 N N . PRO B 1 115 ? 6.273 75.625 37.219 1 56.81 115 PRO B N 1
ATOM 1849 C CA . PRO B 1 115 ? 7.465 76.312 37.688 1 56.81 115 PRO B CA 1
ATOM 1850 C C . PRO B 1 115 ? 7.25 77 39.031 1 56.81 115 PRO B C 1
ATOM 1852 O O . PRO B 1 115 ? 6.121 77.375 39.375 1 56.81 115 PRO B O 1
ATOM 1855 N N . PRO B 1 116 ? 8.156 76.812 40 1 52.47 116 PRO B N 1
ATOM 1856 C CA . PRO B 1 116 ? 8.094 77.5 41.281 1 52.47 116 PRO B CA 1
ATOM 1857 C C . PRO B 1 116 ? 8.008 79 41.125 1 52.47 116 PRO B C 1
ATOM 1859 O O . PRO B 1 116 ? 8.594 79.562 40.219 1 52.47 116 PRO B O 1
ATOM 1862 N N . VAL B 1 117 ? 6.93 79.688 41.438 1 51.78 117 VAL B N 1
ATOM 1863 C CA . VAL B 1 117 ? 6.723 81.125 41.594 1 51.78 117 VAL B CA 1
ATOM 1864 C C . VAL B 1 117 ? 7.797 81.688 42.5 1 51.78 117 VAL B C 1
ATOM 1866 O O . VAL B 1 117 ? 7.973 81.25 43.625 1 51.78 117 VAL B O 1
ATOM 1869 N N . GLU B 1 118 ? 8.891 82.25 41.969 1 47.97 118 GLU B N 1
ATOM 1870 C CA . GLU B 1 118 ? 9.852 83.062 42.688 1 47.97 118 GLU B CA 1
ATOM 1871 C C . GLU B 1 118 ? 9.164 84.25 43.406 1 47.97 118 GLU B C 1
ATOM 1873 O O . GLU B 1 118 ? 8.383 84.938 42.781 1 47.97 118 GLU B O 1
ATOM 1878 N N . GLU B 1 119 ? 8.891 84.125 44.656 1 47.91 119 GLU B N 1
ATOM 1879 C CA . GLU B 1 119 ? 8.562 85.25 45.5 1 47.91 119 GLU B CA 1
ATOM 1880 C C . GLU B 1 119 ? 9.617 86.312 45.438 1 47.91 119 GLU B C 1
ATOM 1882 O O . GLU B 1 119 ? 10.797 86.062 45.688 1 47.91 119 GLU B O 1
ATOM 1887 N N . ASP B 1 120 ? 9.602 87.375 44.5 1 38.94 120 ASP B N 1
ATOM 1888 C CA . ASP B 1 120 ? 10.219 88.625 44.875 1 38.94 120 ASP B CA 1
ATOM 1889 C C . ASP B 1 120 ? 9.562 89.188 46.125 1 38.94 120 ASP B C 1
ATOM 1891 O O . ASP B 1 120 ? 8.344 89.188 46.25 1 38.94 120 ASP B O 1
#

pLDDT: mean 87.91, std 16.94, range [38.94, 98.94]